Protein AF-A0A835IWZ6-F1 (afdb_monomer_lite)

Structure (mmCIF, N/CA/C/O backbone):
data_AF-A0A835IWZ6-F1
#
_entry.id   AF-A0A835IWZ6-F1
#
loop_
_atom_site.group_PDB
_atom_site.id
_atom_site.type_symbol
_atom_site.label_atom_id
_atom_site.label_alt_id
_atom_site.label_comp_id
_atom_site.label_asym_id
_atom_site.label_entity_id
_atom_site.label_seq_id
_atom_site.pdbx_PDB_ins_code
_atom_site.Cartn_x
_atom_site.Cartn_y
_atom_site.Cartn_z
_atom_site.occupancy
_atom_site.B_iso_or_equiv
_atom_site.auth_seq_id
_atom_site.auth_comp_id
_atom_site.auth_asym_id
_atom_site.auth_atom_id
_atom_site.pdbx_PDB_model_num
ATOM 1 N N . MET A 1 1 ? 24.138 -11.335 -3.871 1.0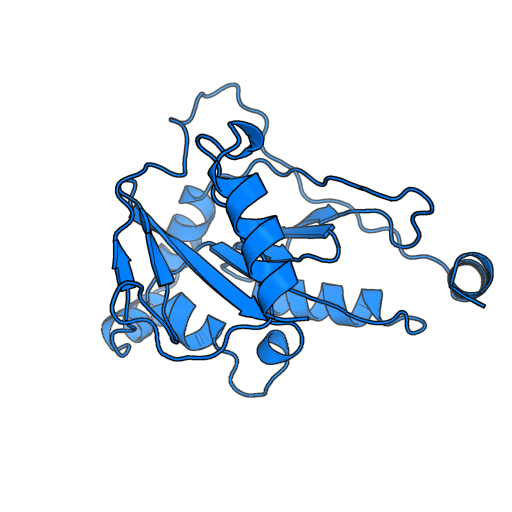0 64.44 1 MET A N 1
ATOM 2 C CA . MET A 1 1 ? 22.971 -10.585 -3.361 1.00 64.44 1 MET A CA 1
ATOM 3 C C . MET A 1 1 ? 21.725 -10.897 -4.182 1.00 64.44 1 MET A C 1
ATOM 5 O O . MET A 1 1 ? 20.836 -11.507 -3.622 1.00 64.44 1 MET A O 1
ATOM 9 N N . VAL A 1 2 ? 21.700 -10.626 -5.498 1.00 83.06 2 VAL A N 1
ATOM 10 C CA . VAL A 1 2 ? 20.535 -10.926 -6.367 1.00 83.06 2 VAL A CA 1
ATOM 11 C C . VAL A 1 2 ? 20.136 -12.409 -6.358 1.00 83.06 2 VAL A C 1
ATOM 13 O O . VAL A 1 2 ? 18.985 -12.713 -6.088 1.00 83.06 2 VAL A O 1
ATOM 16 N N . HIS A 1 3 ? 21.075 -13.342 -6.578 1.00 85.50 3 HIS A N 1
ATOM 17 C CA . HIS A 1 3 ? 20.766 -14.785 -6.569 1.00 85.50 3 HIS A CA 1
ATOM 18 C C . HIS A 1 3 ? 20.114 -15.261 -5.266 1.00 85.50 3 HIS A C 1
ATOM 20 O O . HIS A 1 3 ? 19.118 -15.970 -5.310 1.00 85.50 3 HIS A O 1
ATOM 26 N N . HIS A 1 4 ? 20.632 -14.808 -4.124 1.00 90.69 4 HIS A N 1
ATOM 27 C CA . HIS A 1 4 ? 20.081 -15.175 -2.824 1.00 90.69 4 HIS A CA 1
ATOM 28 C C . HIS A 1 4 ? 18.653 -14.643 -2.628 1.00 90.69 4 HIS A C 1
ATOM 30 O O . HIS A 1 4 ? 17.794 -15.359 -2.130 1.00 90.69 4 HIS A O 1
ATOM 36 N N . SER A 1 5 ? 18.355 -13.424 -3.096 1.00 90.25 5 SER A N 1
ATOM 37 C CA . SER A 1 5 ? 16.987 -12.891 -3.069 1.00 90.25 5 SER A CA 1
ATOM 38 C C . SER A 1 5 ? 16.000 -13.765 -3.852 1.00 90.25 5 SER A C 1
ATOM 40 O O . SER A 1 5 ? 14.877 -13.973 -3.398 1.00 90.25 5 SER A O 1
ATOM 42 N N . TRP A 1 6 ? 16.425 -14.326 -4.988 1.00 90.56 6 TRP A N 1
ATOM 43 C CA . TRP A 1 6 ? 15.608 -15.261 -5.766 1.00 90.56 6 TRP A CA 1
ATOM 44 C C . TRP A 1 6 ? 15.420 -16.617 -5.080 1.00 90.56 6 TRP A C 1
ATOM 46 O O . TRP A 1 6 ? 14.350 -17.208 -5.200 1.00 90.56 6 TRP A O 1
ATOM 56 N N . GLU A 1 7 ? 16.425 -17.108 -4.353 1.00 92.94 7 GLU A N 1
ATOM 57 C CA . GLU A 1 7 ? 16.301 -18.324 -3.538 1.00 92.94 7 GLU A CA 1
ATOM 58 C C . GLU A 1 7 ? 15.273 -18.130 -2.418 1.00 92.94 7 GLU A C 1
ATOM 60 O O . GLU A 1 7 ? 14.363 -18.946 -2.290 1.00 92.94 7 GLU A O 1
ATOM 65 N N . CYS A 1 8 ? 15.338 -17.011 -1.688 1.00 93.31 8 CYS A N 1
ATOM 66 C CA . CYS A 1 8 ? 14.339 -16.674 -0.672 1.00 93.31 8 CYS A CA 1
ATOM 67 C C . CYS A 1 8 ? 12.931 -16.552 -1.271 1.00 93.31 8 CYS A C 1
ATOM 69 O O . CYS A 1 8 ? 11.979 -17.096 -0.718 1.00 93.31 8 CYS A O 1
ATOM 71 N N . LEU A 1 9 ? 12.784 -15.885 -2.425 1.00 92.75 9 LEU A N 1
ATOM 72 C CA . LEU A 1 9 ? 11.488 -15.798 -3.104 1.00 92.75 9 LEU A CA 1
ATOM 73 C C . LEU A 1 9 ? 10.963 -17.184 -3.488 1.00 92.75 9 LEU A C 1
ATOM 75 O O . LEU A 1 9 ? 9.783 -17.467 -3.304 1.00 92.75 9 LEU A O 1
ATOM 79 N N . LYS A 1 10 ? 11.830 -18.064 -3.997 1.00 92.75 10 LYS A N 1
ATOM 80 C CA . LYS A 1 10 ? 11.456 -19.440 -4.330 1.00 92.75 10 LYS A CA 1
ATOM 81 C C . LYS A 1 10 ? 10.943 -20.190 -3.101 1.00 92.75 10 LYS A C 1
ATOM 83 O O . LYS A 1 10 ? 9.940 -20.882 -3.216 1.00 92.75 10 LYS A O 1
ATOM 88 N N . GLU A 1 11 ? 11.599 -20.067 -1.952 1.00 94.50 11 GLU A N 1
ATOM 89 C CA . GLU A 1 11 ? 11.142 -20.706 -0.710 1.00 94.50 11 GLU A CA 1
ATOM 90 C C . GLU A 1 11 ? 9.762 -20.197 -0.279 1.00 94.50 11 GLU A C 1
ATOM 92 O O . GLU A 1 11 ? 8.894 -21.002 0.055 1.00 94.50 11 GLU A O 1
ATOM 97 N N . ILE A 1 12 ? 9.532 -18.883 -0.368 1.00 93.69 12 ILE A N 1
ATOM 98 C CA . ILE A 1 12 ? 8.234 -18.264 -0.061 1.00 93.69 12 ILE A CA 1
ATOM 99 C C . ILE A 1 12 ? 7.136 -18.783 -0.999 1.00 93.69 12 ILE A C 1
ATOM 101 O O . ILE A 1 12 ? 6.044 -19.093 -0.532 1.00 93.69 12 ILE A O 1
ATOM 105 N N . LEU A 1 13 ? 7.428 -18.898 -2.299 1.00 91.75 13 LEU A N 1
ATOM 106 C CA . LEU A 1 13 ? 6.470 -19.344 -3.319 1.00 91.75 13 LEU A CA 1
ATOM 107 C C . LEU A 1 13 ? 6.181 -20.850 -3.288 1.00 91.75 13 LEU A C 1
ATOM 109 O O . LEU A 1 13 ? 5.132 -21.276 -3.757 1.00 91.75 13 LEU A O 1
ATOM 113 N N . VAL A 1 14 ? 7.132 -21.665 -2.826 1.00 94.38 14 VAL A N 1
ATOM 114 C CA . VAL A 1 14 ? 6.959 -23.124 -2.714 1.00 94.38 14 VAL A CA 1
ATOM 115 C C . VAL A 1 14 ? 6.238 -23.502 -1.417 1.00 94.38 14 VAL A C 1
ATOM 117 O O . VAL A 1 14 ? 5.610 -24.558 -1.361 1.00 94.38 14 VAL A O 1
ATOM 120 N N . GLY A 1 15 ? 6.335 -22.668 -0.380 1.00 93.25 15 GLY A N 1
ATOM 121 C CA . GLY A 1 15 ? 5.562 -22.829 0.848 1.00 93.25 15 GLY A CA 1
ATOM 122 C C . GLY A 1 15 ? 4.083 -22.467 0.678 1.00 93.25 15 GLY A C 1
ATOM 123 O O . GLY A 1 15 ? 3.698 -21.789 -0.267 1.00 93.25 15 GLY A O 1
ATOM 124 N N . ASP A 1 16 ? 3.264 -22.878 1.644 1.00 93.81 16 ASP A N 1
ATOM 125 C CA . ASP A 1 16 ? 1.822 -22.595 1.733 1.00 93.81 16 ASP A CA 1
ATOM 126 C C . ASP A 1 16 ? 1.502 -21.337 2.567 1.00 93.81 16 ASP A C 1
ATOM 128 O O . ASP A 1 16 ? 0.352 -20.912 2.678 1.00 93.81 16 ASP A O 1
ATOM 132 N N . TRP A 1 17 ? 2.524 -20.688 3.136 1.00 91.62 17 TRP A N 1
ATOM 133 C CA . TRP A 1 17 ? 2.389 -19.521 4.020 1.00 91.62 17 TRP A CA 1
ATOM 134 C C . TRP A 1 17 ? 1.726 -18.301 3.369 1.00 91.62 17 TRP A C 1
ATOM 136 O O . TRP A 1 17 ? 1.238 -17.420 4.077 1.00 91.62 17 TRP A O 1
ATOM 146 N N . THR A 1 18 ? 1.755 -18.219 2.036 1.00 93.06 18 THR A N 1
ATOM 147 C CA . THR A 1 18 ? 1.239 -17.077 1.261 1.00 93.06 18 THR A CA 1
ATOM 148 C C . THR A 1 18 ? -0.049 -17.397 0.501 1.00 93.06 18 THR A C 1
ATOM 150 O O . THR A 1 18 ? -0.573 -16.544 -0.220 1.00 93.06 18 THR A O 1
ATOM 153 N N . ASP A 1 19 ? -0.608 -18.594 0.696 1.00 92.12 19 ASP A N 1
ATOM 154 C CA . ASP A 1 19 ? -1.791 -19.046 -0.027 1.00 92.12 19 ASP A CA 1
ATOM 155 C C . ASP A 1 19 ? -3.003 -18.144 0.239 1.00 92.12 19 ASP A C 1
ATOM 157 O O . ASP A 1 19 ? -3.446 -17.927 1.369 1.00 92.12 19 ASP A O 1
ATOM 161 N N . GLY A 1 20 ? -3.571 -17.622 -0.849 1.00 90.31 20 GLY A N 1
ATOM 162 C CA . GLY A 1 20 ? -4.749 -16.758 -0.806 1.00 90.31 20 GLY A CA 1
ATOM 163 C C . GLY A 1 20 ? -4.487 -15.332 -0.309 1.00 90.31 20 GLY A C 1
ATOM 164 O O . GLY A 1 20 ? -5.449 -14.616 -0.008 1.00 90.31 20 GLY A O 1
ATOM 165 N N . ILE A 1 21 ? -3.221 -14.910 -0.236 1.00 91.69 21 ILE A N 1
ATOM 166 C CA . ILE A 1 21 ? -2.805 -13.572 0.193 1.00 91.69 21 ILE A CA 1
ATOM 167 C C . ILE A 1 21 ? -2.036 -12.895 -0.947 1.00 91.69 21 ILE A C 1
ATOM 169 O O . ILE A 1 21 ? -1.171 -13.492 -1.581 1.00 91.69 21 ILE A O 1
ATOM 173 N N . LEU A 1 22 ? -2.341 -11.621 -1.213 1.00 93.31 22 LEU A N 1
ATOM 174 C CA . LEU A 1 22 ? -1.493 -10.792 -2.068 1.00 93.31 22 LEU A CA 1
ATOM 175 C C . LEU A 1 22 ? -0.268 -10.340 -1.265 1.00 93.31 22 LEU A C 1
ATOM 177 O O . LEU A 1 22 ? -0.417 -9.633 -0.269 1.00 93.31 22 LEU A O 1
ATOM 181 N N . CYS A 1 23 ? 0.931 -10.700 -1.718 1.00 93.38 23 CYS A N 1
ATOM 182 C CA . CYS A 1 23 ? 2.184 -10.300 -1.082 1.00 93.38 23 CYS A CA 1
ATOM 183 C C . CYS A 1 23 ? 2.935 -9.272 -1.938 1.00 93.38 23 CYS A C 1
ATOM 185 O O . CYS A 1 23 ? 3.217 -9.521 -3.109 1.00 93.38 23 CYS A O 1
ATOM 187 N N . SER A 1 24 ? 3.299 -8.140 -1.333 1.00 92.00 24 SER A N 1
ATOM 188 C CA . SER A 1 24 ? 4.246 -7.173 -1.896 1.00 92.00 24 SER A CA 1
ATOM 189 C C . SER A 1 24 ? 5.606 -7.394 -1.240 1.00 92.00 24 SER A C 1
ATOM 191 O O . SER A 1 24 ? 5.708 -7.316 -0.020 1.00 92.00 24 SER A O 1
ATOM 193 N N . ILE A 1 25 ? 6.632 -7.730 -2.027 1.00 91.19 25 ILE A N 1
ATOM 194 C CA . ILE A 1 25 ? 7.976 -8.045 -1.521 1.00 91.19 25 ILE A CA 1
ATOM 195 C C . ILE A 1 25 ? 9.010 -7.272 -2.340 1.00 91.19 25 ILE A C 1
ATOM 197 O O . ILE A 1 25 ? 9.113 -7.451 -3.554 1.00 91.19 25 ILE A O 1
ATOM 201 N N . GLY A 1 26 ? 9.811 -6.443 -1.669 1.00 89.62 26 GLY A N 1
ATOM 202 C CA . GLY A 1 26 ? 10.917 -5.717 -2.288 1.00 89.62 26 GLY A CA 1
ATOM 203 C C . GLY A 1 26 ? 12.183 -6.567 -2.405 1.00 89.62 26 GLY A C 1
ATOM 204 O O . GLY A 1 26 ? 12.673 -7.108 -1.414 1.00 89.62 26 GLY A O 1
ATOM 205 N N . MET A 1 27 ? 12.760 -6.654 -3.605 1.00 90.81 27 MET A N 1
ATOM 206 C CA . MET A 1 27 ? 14.059 -7.296 -3.832 1.00 90.81 27 MET A CA 1
ATOM 207 C C . MET A 1 27 ? 14.779 -6.714 -5.054 1.00 90.81 27 MET A C 1
ATOM 209 O O . MET A 1 27 ? 14.126 -6.182 -5.952 1.00 90.81 27 MET A O 1
ATOM 213 N N . PRO A 1 28 ? 16.117 -6.817 -5.135 1.00 89.44 28 PRO A N 1
ATOM 214 C CA . PRO A 1 28 ? 16.839 -6.413 -6.333 1.00 89.44 28 PRO A CA 1
ATOM 215 C C . PRO A 1 28 ? 16.540 -7.367 -7.499 1.00 89.44 28 PRO A C 1
ATOM 217 O O . PRO A 1 28 ? 16.760 -8.574 -7.398 1.00 89.44 28 PRO A O 1
ATOM 220 N N . VAL A 1 29 ? 16.099 -6.811 -8.628 1.00 87.12 29 VAL A N 1
ATOM 221 C CA . VAL A 1 29 ? 15.774 -7.554 -9.854 1.00 87.12 29 VAL A CA 1
ATOM 222 C C . VAL A 1 29 ? 16.658 -7.069 -11.001 1.00 87.12 29 VAL A C 1
ATOM 224 O O . VAL A 1 29 ? 16.830 -5.869 -11.200 1.00 87.12 29 VAL A O 1
ATOM 227 N N . ILE A 1 30 ? 17.215 -8.007 -11.769 1.00 83.44 30 ILE A N 1
ATOM 228 C CA . ILE A 1 30 ? 17.880 -7.712 -13.042 1.00 83.44 30 ILE A CA 1
ATOM 229 C C . ILE A 1 30 ? 16.860 -7.978 -14.143 1.00 83.44 30 ILE A C 1
ATOM 231 O O . ILE A 1 30 ? 16.350 -9.092 -14.258 1.00 83.44 30 ILE A O 1
ATOM 235 N N . ASN A 1 31 ? 16.547 -6.946 -14.925 1.00 75.75 31 ASN A N 1
ATOM 236 C CA . ASN A 1 31 ? 15.591 -7.061 -16.018 1.00 75.75 31 ASN A CA 1
ATOM 237 C C . ASN A 1 31 ? 16.157 -7.958 -17.136 1.00 75.75 31 ASN A C 1
ATOM 239 O O . ASN A 1 31 ? 17.316 -7.818 -17.524 1.00 75.75 31 ASN A O 1
ATOM 243 N N . GLY A 1 32 ? 15.332 -8.879 -17.633 1.00 64.19 32 GLY A N 1
ATOM 244 C CA . GLY A 1 32 ? 15.726 -9.916 -18.592 1.00 64.19 32 GLY A CA 1
ATOM 245 C C . GLY A 1 32 ? 14.795 -11.133 -18.629 1.00 64.19 32 GLY A C 1
ATOM 246 O O . GLY A 1 32 ? 15.065 -12.083 -19.358 1.00 64.19 32 GLY A O 1
ATOM 247 N N . SER A 1 33 ? 13.713 -11.136 -17.844 1.00 60.06 33 SER A N 1
ATOM 248 C CA . SER A 1 33 ? 12.708 -12.199 -17.872 1.00 60.06 33 SER A CA 1
ATOM 249 C C . SER A 1 33 ? 11.681 -11.965 -18.980 1.00 60.06 33 SER A C 1
ATOM 251 O O . SER A 1 33 ? 11.030 -10.924 -18.998 1.00 60.06 33 SER A O 1
ATOM 253 N N . GLU A 1 34 ? 11.452 -12.960 -19.833 1.00 59.78 34 GLU A N 1
ATOM 254 C CA . GLU A 1 34 ? 10.406 -12.912 -20.871 1.00 59.78 34 GLU A CA 1
ATOM 255 C C . GLU A 1 34 ? 8.999 -13.281 -20.352 1.00 59.78 34 GLU A C 1
ATOM 257 O O . GLU A 1 34 ? 8.017 -13.144 -21.075 1.00 59.78 34 GLU A O 1
ATOM 262 N N . TYR A 1 35 ? 8.883 -13.749 -19.102 1.00 71.38 35 TYR A N 1
ATOM 263 C CA . TYR A 1 35 ? 7.690 -14.462 -18.616 1.00 71.38 35 TYR A CA 1
ATOM 264 C C . TYR A 1 35 ? 6.784 -13.679 -17.657 1.00 71.38 35 TYR A C 1
ATOM 266 O O . TYR A 1 35 ? 5.692 -14.151 -17.345 1.00 71.38 35 TYR A O 1
ATOM 274 N N . VAL A 1 36 ? 7.208 -12.513 -17.164 1.00 84.44 36 VAL A N 1
ATOM 275 C CA . VAL A 1 36 ? 6.434 -11.718 -16.195 1.00 84.44 36 VAL A CA 1
ATOM 276 C C . VAL A 1 36 ? 6.362 -10.257 -16.612 1.00 84.44 36 VAL A C 1
ATOM 278 O O . VAL A 1 36 ? 7.263 -9.736 -17.268 1.00 84.44 36 VAL A O 1
ATOM 281 N N . HIS A 1 37 ? 5.281 -9.586 -16.219 1.00 86.44 37 HIS A N 1
ATOM 282 C CA . HIS A 1 37 ? 5.142 -8.152 -16.433 1.00 86.44 37 HIS A CA 1
ATOM 283 C C . HIS A 1 37 ? 6.157 -7.398 -15.570 1.00 86.44 37 HIS A C 1
ATOM 285 O O . HIS A 1 37 ? 6.176 -7.553 -14.351 1.00 86.44 37 HIS A O 1
ATOM 291 N N . PHE A 1 38 ? 6.980 -6.570 -16.210 1.00 89.69 38 PHE A N 1
ATOM 292 C CA . PHE A 1 38 ? 7.951 -5.712 -15.544 1.00 89.69 38 PHE A CA 1
ATOM 293 C C . PHE A 1 38 ? 7.711 -4.260 -15.955 1.00 89.69 38 PHE A C 1
ATOM 295 O O . PHE A 1 38 ? 7.727 -3.944 -17.145 1.00 89.69 38 PHE A O 1
ATOM 302 N N . GLY A 1 39 ? 7.497 -3.378 -14.978 1.00 90.62 39 GLY A N 1
ATOM 303 C CA . GLY A 1 39 ? 7.306 -1.949 -15.210 1.00 90.62 39 GLY A CA 1
ATOM 304 C C . GLY A 1 39 ? 6.192 -1.340 -14.366 1.00 90.62 39 GLY A C 1
ATOM 305 O O . GLY A 1 39 ? 5.766 -1.906 -13.362 1.00 90.62 39 GLY A O 1
ATOM 306 N N . TYR A 1 40 ? 5.745 -0.164 -14.797 1.00 93.56 40 TYR A N 1
ATOM 307 C CA . TYR A 1 40 ? 4.708 0.627 -14.144 1.00 93.56 40 TYR A CA 1
ATOM 308 C C . TYR A 1 40 ? 3.302 0.153 -14.532 1.00 93.56 40 TYR A C 1
ATOM 310 O O . TYR A 1 40 ? 3.024 -0.099 -15.707 1.00 93.56 40 TYR A O 1
ATOM 318 N N . GLY A 1 41 ? 2.415 0.050 -13.545 1.00 95.50 41 GLY A N 1
ATOM 319 C CA . GLY A 1 41 ? 1.036 -0.367 -13.747 1.00 95.50 41 GLY A CA 1
ATOM 320 C C . GLY A 1 41 ? 0.319 -0.696 -12.444 1.00 95.50 41 GLY A C 1
ATOM 321 O O . GLY A 1 41 ? 0.826 -0.449 -11.351 1.00 95.50 41 GLY A O 1
ATOM 322 N N . TYR A 1 42 ? -0.867 -1.286 -12.564 1.00 97.38 42 TYR A N 1
ATOM 323 C CA . TYR A 1 42 ? -1.659 -1.748 -11.423 1.00 97.38 42 TYR A CA 1
ATOM 324 C C . TYR A 1 42 ? -2.268 -3.131 -11.670 1.00 97.38 42 TYR A C 1
ATOM 326 O O . TYR A 1 42 ? -2.373 -3.613 -12.800 1.00 97.38 42 TYR A O 1
ATOM 334 N N . MET A 1 43 ? -2.696 -3.785 -10.598 1.00 97.62 43 MET A N 1
ATOM 335 C CA . MET A 1 43 ? -3.408 -5.058 -10.645 1.00 97.62 43 MET A CA 1
ATOM 336 C C . MET A 1 43 ? -4.912 -4.825 -10.568 1.00 97.62 43 MET A C 1
ATOM 338 O O . MET A 1 43 ? -5.371 -4.026 -9.754 1.00 97.62 43 MET A O 1
ATOM 342 N N . LYS A 1 44 ? -5.687 -5.543 -11.386 1.00 97.69 44 LYS A N 1
ATOM 343 C CA . LYS A 1 44 ? -7.153 -5.575 -11.317 1.00 97.69 44 LYS A CA 1
ATOM 344 C C . LYS A 1 44 ? -7.637 -6.983 -10.973 1.00 97.69 44 LYS A C 1
ATOM 346 O O . LYS A 1 44 ? -7.409 -7.909 -11.751 1.00 97.69 44 LYS A O 1
ATOM 351 N N . PHE A 1 45 ? -8.352 -7.103 -9.863 1.00 97.25 45 PHE A N 1
ATOM 352 C CA . PHE A 1 45 ? -8.961 -8.334 -9.362 1.00 97.25 45 PHE A CA 1
ATOM 353 C C . PHE A 1 45 ? -10.369 -8.557 -9.944 1.00 97.25 45 PHE A C 1
ATOM 355 O O . PHE A 1 45 ? -10.967 -7.660 -10.555 1.00 97.25 45 PHE A O 1
ATOM 362 N N . ASN A 1 46 ? -10.899 -9.772 -9.782 1.00 96.12 46 ASN A N 1
ATOM 363 C CA . ASN A 1 46 ? -12.186 -10.197 -10.350 1.00 96.12 46 ASN A CA 1
ATOM 364 C C . ASN A 1 46 ? -13.394 -9.494 -9.709 1.00 96.12 46 ASN A C 1
ATOM 366 O O . ASN A 1 46 ? -14.398 -9.249 -10.376 1.00 96.12 46 ASN A O 1
ATOM 370 N N . ASP A 1 47 ? -13.264 -9.090 -8.451 1.00 94.00 47 ASP A N 1
ATOM 371 C CA . ASP A 1 47 ? -14.211 -8.265 -7.698 1.00 94.00 47 ASP A CA 1
ATOM 372 C C . ASP A 1 47 ? -14.070 -6.757 -7.990 1.00 94.00 47 ASP A C 1
ATOM 374 O O . ASP A 1 47 ? -14.623 -5.927 -7.279 1.00 94.00 47 ASP A O 1
ATOM 378 N N . ASN A 1 48 ? -13.369 -6.395 -9.072 1.00 93.38 48 ASN A N 1
ATOM 379 C CA . ASN A 1 48 ? -13.078 -5.028 -9.520 1.00 93.38 48 ASN A CA 1
ATOM 380 C C . ASN A 1 48 ? -12.180 -4.197 -8.600 1.00 93.38 48 ASN A C 1
ATOM 382 O O . ASN A 1 48 ? -11.954 -3.019 -8.901 1.00 93.38 48 ASN A O 1
ATOM 386 N N . VAL A 1 49 ? -11.600 -4.797 -7.563 1.00 95.31 49 VAL A N 1
ATOM 387 C CA . VAL A 1 49 ? -10.598 -4.120 -6.744 1.00 95.31 49 VAL A CA 1
ATOM 388 C C . VAL A 1 49 ? -9.333 -3.888 -7.562 1.00 95.31 49 VAL A C 1
ATOM 390 O O . VAL A 1 49 ? -8.877 -4.758 -8.311 1.00 95.31 49 VAL A O 1
ATOM 393 N N . ARG A 1 50 ? -8.770 -2.688 -7.444 1.00 97.06 50 ARG A N 1
ATOM 394 C CA . ARG A 1 50 ? -7.533 -2.283 -8.104 1.00 97.06 50 ARG A CA 1
ATOM 395 C C . ARG A 1 50 ? -6.490 -1.884 -7.073 1.00 97.06 50 ARG A C 1
ATOM 397 O O . ARG A 1 50 ? -6.741 -1.022 -6.228 1.00 97.06 50 ARG A O 1
ATOM 404 N N . VAL A 1 51 ? -5.320 -2.500 -7.191 1.00 96.69 51 VAL A N 1
ATOM 405 C CA . VAL A 1 51 ? -4.195 -2.331 -6.269 1.00 96.69 51 VAL A CA 1
ATOM 406 C C . VAL A 1 51 ? -2.962 -1.906 -7.054 1.00 96.69 51 VAL A C 1
ATOM 408 O O . VAL A 1 51 ? -2.639 -2.527 -8.068 1.00 96.69 51 VAL A O 1
ATOM 411 N N . ALA A 1 52 ? -2.261 -0.882 -6.585 1.00 96.12 52 ALA A N 1
ATOM 412 C CA . ALA A 1 52 ? -0.957 -0.493 -7.105 1.00 96.12 52 ALA A CA 1
ATOM 413 C C . ALA A 1 52 ? 0.078 -0.437 -5.981 1.00 96.12 52 ALA A C 1
ATOM 415 O O . ALA A 1 52 ? -0.271 -0.340 -4.803 1.00 96.12 52 ALA A O 1
ATOM 416 N N . ALA A 1 53 ? 1.348 -0.503 -6.361 1.00 93.25 53 ALA A N 1
ATOM 417 C CA . ALA A 1 53 ? 2.463 -0.292 -5.453 1.00 93.25 53 ALA A CA 1
ATOM 418 C C . ALA A 1 5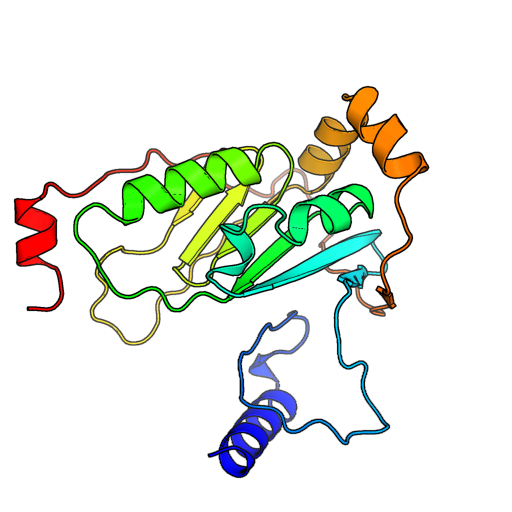3 ? 3.122 1.060 -5.745 1.00 93.25 53 ALA A C 1
ATOM 420 O O . ALA A 1 53 ? 3.191 1.482 -6.898 1.00 93.25 53 ALA A O 1
ATOM 421 N N . GLU A 1 54 ? 3.615 1.702 -4.696 1.00 90.44 54 GLU A N 1
ATOM 422 C CA . GLU A 1 54 ? 4.510 2.856 -4.748 1.00 90.44 54 GLU A CA 1
ATOM 423 C C . GLU A 1 54 ? 5.707 2.580 -3.841 1.00 90.44 54 GLU A C 1
ATOM 425 O O . GLU A 1 54 ? 5.627 1.767 -2.917 1.00 90.44 54 GLU A O 1
ATOM 430 N N . VAL A 1 55 ? 6.823 3.261 -4.070 1.00 88.75 55 VAL A N 1
ATOM 431 C CA . VAL A 1 55 ? 8.048 3.042 -3.303 1.00 88.75 55 VAL A CA 1
ATOM 432 C C . VAL A 1 55 ? 8.491 4.334 -2.630 1.00 88.75 55 VAL A C 1
ATOM 434 O O . VAL A 1 55 ? 8.918 5.284 -3.277 1.00 88.75 55 VAL A O 1
ATOM 437 N N . CYS A 1 56 ? 8.425 4.337 -1.300 1.00 85.31 56 CYS A N 1
ATOM 438 C CA . CYS A 1 56 ? 9.048 5.296 -0.393 1.00 85.31 56 CYS A CA 1
ATOM 439 C C . CYS A 1 56 ? 8.903 6.765 -0.837 1.00 85.31 56 CYS A C 1
ATOM 441 O O . CYS A 1 56 ? 7.841 7.361 -0.648 1.00 85.31 56 CYS A O 1
ATOM 443 N N . GLU A 1 57 ? 9.950 7.364 -1.410 1.00 86.00 57 GLU A N 1
ATOM 444 C CA . GLU A 1 57 ? 9.990 8.775 -1.794 1.00 86.00 57 GLU A CA 1
ATOM 445 C C . GLU A 1 57 ? 9.084 9.138 -2.976 1.00 86.00 57 GLU A C 1
ATOM 447 O O . GLU A 1 57 ? 8.745 10.315 -3.109 1.00 86.00 57 GLU A O 1
ATOM 452 N N . GLU A 1 58 ? 8.639 8.169 -3.786 1.00 87.62 58 GLU A N 1
ATOM 453 C CA . GLU A 1 58 ? 7.680 8.390 -4.885 1.00 87.62 58 GLU A CA 1
ATOM 454 C C . GLU A 1 58 ? 6.392 9.058 -4.403 1.00 87.62 58 GLU A C 1
ATOM 456 O O . GLU A 1 58 ? 5.752 9.795 -5.144 1.00 87.62 58 GLU A O 1
ATOM 461 N N . LEU A 1 59 ? 6.050 8.865 -3.132 1.00 85.62 59 LEU A N 1
ATOM 462 C CA . LEU A 1 59 ? 4.887 9.469 -2.508 1.00 85.62 59 LEU A CA 1
ATOM 463 C C . LEU A 1 59 ? 5.005 10.999 -2.352 1.00 85.62 59 LEU A C 1
ATOM 465 O O . LEU A 1 59 ? 3.998 11.700 -2.283 1.00 85.62 59 LEU A O 1
ATOM 469 N N . PHE A 1 60 ? 6.230 11.524 -2.273 1.00 85.00 60 PHE A N 1
ATOM 470 C CA . PHE A 1 60 ? 6.516 12.924 -1.936 1.00 85.00 60 PHE A CA 1
ATOM 471 C C . PHE A 1 60 ? 7.051 13.739 -3.117 1.00 85.00 60 PHE A C 1
ATOM 473 O O . PHE A 1 60 ? 7.396 14.912 -2.949 1.00 85.00 60 PHE A O 1
ATOM 480 N N . VAL A 1 61 ? 7.160 13.139 -4.304 1.00 89.19 61 VAL A N 1
ATOM 481 C CA . VAL A 1 61 ? 7.592 13.869 -5.502 1.00 89.19 61 VAL A CA 1
ATOM 482 C C . VAL A 1 61 ? 6.493 14.840 -5.962 1.00 89.19 61 VAL A C 1
ATOM 484 O O . VAL A 1 61 ? 5.323 14.638 -5.646 1.00 89.19 61 VAL A O 1
ATOM 487 N N . PRO A 1 62 ? 6.825 15.897 -6.730 1.00 88.94 62 PRO A N 1
ATOM 488 C CA . PRO A 1 62 ? 5.842 16.907 -7.135 1.00 88.94 62 PRO A CA 1
ATOM 489 C C . PRO A 1 62 ? 4.655 16.367 -7.942 1.00 88.94 62 PRO A C 1
ATOM 491 O O . PRO A 1 62 ? 3.569 16.938 -7.894 1.00 88.94 62 PRO A O 1
ATOM 494 N N . VAL A 1 63 ? 4.873 15.291 -8.703 1.00 89.56 63 VAL A N 1
ATOM 495 C CA . VAL A 1 63 ? 3.842 14.596 -9.483 1.00 89.56 63 VAL A CA 1
ATOM 496 C C . VAL A 1 63 ? 3.931 13.106 -9.150 1.00 89.56 63 VAL A C 1
ATOM 498 O O . VAL A 1 63 ? 4.652 12.376 -9.832 1.00 89.56 63 VAL A O 1
ATOM 501 N N . PRO A 1 64 ? 3.295 12.664 -8.054 1.00 92.06 64 PRO A N 1
ATOM 502 C CA . PRO A 1 64 ? 3.442 11.299 -7.574 1.00 92.06 64 PRO A CA 1
ATOM 503 C C . PRO A 1 64 ? 2.564 10.317 -8.373 1.00 92.06 64 PRO A C 1
ATOM 505 O O . PRO A 1 64 ? 1.495 10.718 -8.861 1.00 92.06 64 PRO A O 1
ATOM 508 N N . PRO A 1 65 ? 2.966 9.034 -8.490 1.00 92.88 65 PRO A N 1
ATOM 509 C CA . PRO A 1 65 ? 2.270 8.044 -9.320 1.00 92.88 65 PRO A CA 1
ATOM 510 C C . PRO A 1 65 ? 0.788 7.847 -8.967 1.00 92.88 65 PRO A C 1
ATOM 512 O O . PRO A 1 65 ? -0.055 7.696 -9.857 1.00 92.88 65 PRO A O 1
ATOM 515 N N . HIS A 1 66 ? 0.425 7.926 -7.684 1.00 92.44 66 HIS A N 1
ATOM 516 C CA . HIS A 1 66 ? -0.951 7.771 -7.215 1.00 92.44 66 HIS A CA 1
ATOM 517 C C . HIS A 1 66 ? -1.911 8.789 -7.818 1.00 92.44 66 HIS A C 1
ATOM 519 O O . HIS A 1 66 ? -3.106 8.513 -7.887 1.00 92.44 66 HIS A O 1
ATOM 525 N N . THR A 1 67 ? -1.425 9.931 -8.309 1.00 92.00 67 THR A N 1
ATOM 526 C CA . THR A 1 67 ? -2.272 10.910 -9.001 1.00 92.00 67 THR A CA 1
ATOM 527 C C . THR A 1 67 ? -2.900 10.282 -10.245 1.00 92.00 67 THR A C 1
ATOM 529 O O . THR A 1 67 ? -4.123 10.216 -10.352 1.00 92.00 67 THR A O 1
ATOM 532 N N . GLU A 1 68 ? -2.086 9.736 -11.150 1.00 94.94 68 GLU A N 1
ATOM 533 C CA . GLU A 1 68 ? -2.553 9.105 -12.391 1.00 94.94 68 GLU A CA 1
ATOM 534 C C . GLU A 1 68 ? -3.249 7.761 -12.125 1.00 94.94 68 GLU A C 1
ATOM 536 O O . GLU A 1 68 ? -4.305 7.466 -12.696 1.00 94.94 68 GLU A O 1
ATOM 541 N N . LEU A 1 69 ? -2.695 6.955 -11.217 1.00 95.50 69 LEU A N 1
ATOM 542 C CA . LEU A 1 69 ? -3.271 5.664 -10.839 1.00 95.50 69 LEU A CA 1
ATOM 543 C C . LEU A 1 69 ? -4.658 5.827 -10.200 1.00 95.50 69 LEU A C 1
ATOM 545 O O . LEU A 1 69 ? -5.559 5.033 -10.476 1.00 95.50 69 LEU A O 1
ATOM 549 N N . SER A 1 70 ? -4.876 6.873 -9.395 1.00 94.31 70 SER A N 1
ATOM 550 C CA . SER A 1 70 ? -6.190 7.149 -8.801 1.00 94.31 70 SER A CA 1
ATOM 551 C C . SER A 1 70 ? -7.245 7.465 -9.862 1.00 94.31 70 SER A C 1
ATOM 553 O O . SER A 1 70 ? -8.368 6.966 -9.761 1.00 94.31 70 SER A O 1
ATOM 555 N N . LEU A 1 71 ? -6.873 8.210 -10.910 1.00 94.81 71 LEU A N 1
ATOM 556 C CA . LEU A 1 71 ? -7.734 8.498 -12.060 1.00 94.81 71 LEU A CA 1
ATOM 557 C C . LEU A 1 71 ? -8.023 7.240 -12.894 1.00 94.81 71 LEU A C 1
ATOM 559 O O . LEU A 1 71 ? -9.091 7.129 -13.483 1.00 94.81 71 LEU A O 1
ATOM 563 N N . ASN A 1 72 ? -7.134 6.244 -12.854 1.00 95.94 72 ASN A N 1
ATOM 564 C CA . ASN A 1 72 ? -7.362 4.890 -13.379 1.00 95.94 72 ASN A CA 1
ATOM 565 C C . ASN A 1 72 ? -8.161 3.985 -12.410 1.00 95.94 72 ASN A C 1
ATOM 567 O O . ASN A 1 72 ? -8.181 2.756 -12.541 1.00 95.94 72 ASN A O 1
ATOM 571 N N . CYS A 1 73 ? -8.850 4.589 -11.439 1.00 93.56 73 CYS A N 1
ATOM 572 C CA . CYS A 1 73 ? -9.689 3.944 -10.432 1.00 93.56 73 CYS A CA 1
ATOM 573 C C . CYS A 1 73 ? -8.947 3.008 -9.465 1.00 93.56 73 CYS A C 1
ATOM 575 O O . CYS A 1 73 ? -9.588 2.164 -8.840 1.00 93.56 73 CYS A O 1
ATOM 577 N N . VAL A 1 74 ? -7.627 3.135 -9.297 1.00 95.75 74 VAL A N 1
ATOM 578 C CA . VAL A 1 74 ? -6.895 2.369 -8.271 1.00 95.75 74 VAL A CA 1
ATOM 579 C C . VAL A 1 74 ? -7.363 2.792 -6.881 1.00 95.75 74 VAL A C 1
ATOM 581 O O . VAL A 1 74 ? -7.381 3.987 -6.574 1.00 95.75 74 VAL A O 1
ATOM 584 N N . GLN A 1 75 ? -7.778 1.833 -6.048 1.00 94.25 75 GLN A N 1
ATOM 585 C CA . GLN A 1 75 ? -8.307 2.102 -4.705 1.00 94.25 75 GLN A CA 1
ATOM 586 C C . GLN A 1 75 ? -7.262 1.913 -3.609 1.00 94.25 75 GLN A C 1
ATOM 588 O O . GLN A 1 75 ? -7.213 2.714 -2.676 1.00 94.25 75 GLN A O 1
ATOM 593 N N . VAL A 1 76 ? -6.434 0.875 -3.736 1.00 94.69 76 VAL A N 1
ATOM 594 C CA . VAL A 1 76 ? -5.453 0.483 -2.721 1.00 94.69 76 VAL A CA 1
ATOM 595 C C . VAL A 1 76 ? -4.043 0.742 -3.236 1.00 94.69 76 VAL A C 1
ATOM 597 O O . VAL A 1 76 ? -3.665 0.267 -4.306 1.00 94.69 76 VAL A O 1
ATOM 600 N N . PHE A 1 77 ? -3.263 1.468 -2.449 1.00 94.12 77 PHE A N 1
ATOM 601 C CA . PHE A 1 77 ? -1.865 1.781 -2.697 1.00 94.12 77 PHE A CA 1
ATOM 602 C C . PHE A 1 77 ? -1.012 1.132 -1.615 1.00 94.12 77 PHE A C 1
ATOM 604 O O . PHE A 1 77 ? -1.208 1.386 -0.429 1.00 94.12 77 PHE A O 1
ATOM 611 N N . MET A 1 78 ? -0.082 0.275 -2.017 1.00 93.12 78 MET A N 1
ATOM 612 C CA . MET A 1 78 ? 0.904 -0.330 -1.126 1.00 93.12 78 MET A CA 1
ATOM 613 C C . MET A 1 78 ? 2.198 0.466 -1.251 1.00 93.12 78 MET A C 1
ATOM 615 O O . MET A 1 78 ? 2.864 0.382 -2.280 1.00 93.12 78 MET A O 1
ATOM 619 N N . ASN A 1 79 ? 2.540 1.263 -0.243 1.00 91.00 79 ASN A N 1
ATOM 620 C CA . ASN A 1 79 ? 3.786 2.015 -0.231 1.00 91.00 79 ASN A CA 1
ATOM 621 C C . ASN A 1 79 ? 4.870 1.230 0.507 1.00 91.00 79 ASN A C 1
ATOM 623 O O . ASN A 1 79 ? 4.841 1.100 1.734 1.00 91.00 79 ASN A O 1
ATOM 627 N N . ALA A 1 80 ? 5.833 0.723 -0.257 1.00 85.88 80 ALA A N 1
ATOM 628 C CA . ALA A 1 80 ? 7.004 0.064 0.288 1.00 85.88 80 ALA A CA 1
ATOM 629 C C . ALA A 1 80 ? 8.034 1.105 0.717 1.00 85.88 80 ALA A C 1
ATOM 631 O O . ALA A 1 80 ? 8.577 1.831 -0.117 1.00 85.88 80 ALA A O 1
ATOM 632 N N . SER A 1 81 ? 8.297 1.225 2.015 1.00 80.94 81 SER A N 1
ATOM 633 C CA . SER A 1 81 ? 9.053 2.342 2.575 1.00 80.94 81 SER A CA 1
ATOM 634 C C . SER A 1 81 ? 10.144 1.896 3.535 1.00 80.94 81 SER A C 1
ATOM 636 O O . SER A 1 81 ? 9.933 1.127 4.468 1.00 80.94 81 SER A O 1
ATOM 638 N N . LYS A 1 82 ? 11.339 2.463 3.347 1.00 73.00 82 LYS A N 1
ATOM 639 C CA . LYS A 1 82 ? 12.485 2.285 4.244 1.00 73.00 82 LYS A CA 1
ATOM 640 C C . LYS A 1 82 ? 12.980 3.643 4.721 1.00 73.00 82 LYS A C 1
ATOM 642 O O . LYS A 1 82 ? 14.033 4.135 4.321 1.00 73.00 82 LYS A O 1
ATOM 647 N N . SER A 1 83 ? 12.195 4.279 5.585 1.00 65.50 83 SER A N 1
ATOM 648 C CA . SER A 1 83 ? 12.543 5.594 6.115 1.00 65.50 83 SER A CA 1
ATOM 649 C C . SER A 1 83 ? 13.366 5.472 7.396 1.00 65.50 83 SER A C 1
ATOM 651 O O . SER A 1 83 ? 12.881 4.949 8.398 1.00 65.50 83 SER A O 1
ATOM 653 N N . HIS A 1 84 ? 14.576 6.024 7.404 1.00 72.56 84 HIS A N 1
ATOM 654 C CA . HIS A 1 84 ? 15.346 6.168 8.639 1.00 72.56 84 HIS A CA 1
ATOM 655 C C . HIS A 1 84 ? 14.631 7.108 9.617 1.00 72.56 84 HIS A C 1
ATOM 657 O O . HIS A 1 84 ? 13.984 8.079 9.190 1.00 72.56 84 HIS A O 1
ATOM 663 N N . HIS A 1 85 ? 14.769 6.819 10.916 1.00 76.31 85 HIS A N 1
ATOM 664 C CA . HIS A 1 85 ? 14.281 7.695 11.973 1.00 76.31 85 HIS A CA 1
ATOM 665 C C . HIS A 1 85 ? 14.906 9.085 11.827 1.00 76.31 85 HIS A C 1
ATOM 667 O O . HIS A 1 85 ? 16.110 9.232 11.620 1.00 76.31 85 HIS A O 1
ATOM 673 N N . GLN A 1 86 ? 14.062 10.102 11.936 1.00 73.88 86 GLN A N 1
ATOM 674 C CA . GLN A 1 86 ? 14.450 11.491 12.113 1.00 73.88 86 GLN A CA 1
ATOM 675 C C . GLN A 1 86 ? 13.455 12.091 13.102 1.00 73.88 86 GLN A C 1
ATOM 677 O O . GLN A 1 86 ? 12.255 11.800 13.021 1.00 73.88 86 GLN A O 1
ATOM 682 N N . LEU A 1 87 ? 13.953 12.919 14.017 1.00 77.06 87 LEU A N 1
ATOM 683 C CA . LEU A 1 87 ? 13.134 13.565 15.037 1.00 77.06 87 LEU A CA 1
ATOM 684 C C . LEU A 1 87 ? 11.949 14.292 14.378 1.00 77.06 87 LEU A C 1
ATOM 686 O O . LEU A 1 87 ? 12.135 15.014 13.397 1.00 77.06 87 LEU A O 1
ATOM 690 N N . ARG A 1 88 ? 10.732 14.089 14.894 1.00 81.38 88 ARG A N 1
ATOM 691 C CA . ARG A 1 88 ? 9.467 14.684 14.406 1.00 81.38 88 ARG A CA 1
ATOM 692 C C . ARG A 1 88 ? 9.031 14.307 12.985 1.00 81.38 88 ARG A C 1
ATOM 694 O O . ARG A 1 88 ? 7.995 14.785 12.523 1.00 81.38 88 ARG A O 1
ATOM 701 N N . LYS A 1 89 ? 9.754 13.434 12.276 1.00 82.44 89 LYS A N 1
ATOM 702 C CA . LYS A 1 89 ? 9.417 13.054 10.890 1.00 82.44 89 LYS A CA 1
ATOM 703 C C . LYS A 1 89 ? 8.083 12.319 10.772 1.00 82.44 89 LYS A C 1
ATOM 705 O O . LYS A 1 89 ? 7.435 12.404 9.729 1.00 82.44 89 LYS A O 1
ATOM 710 N N . LEU A 1 90 ? 7.662 11.614 11.825 1.00 81.31 90 LEU A N 1
ATOM 711 C CA . LEU A 1 90 ? 6.393 10.889 11.822 1.00 81.31 90 LEU A CA 1
ATOM 712 C C . LEU A 1 90 ? 5.202 11.830 11.585 1.00 81.31 90 LEU A C 1
ATOM 714 O O . LEU A 1 90 ? 4.316 11.489 10.805 1.00 81.31 90 LEU A O 1
ATOM 718 N N . ASP A 1 91 ? 5.207 13.015 12.197 1.00 82.00 91 ASP A N 1
ATOM 719 C CA . ASP A 1 91 ? 4.134 14.007 12.058 1.00 82.00 91 ASP A CA 1
ATOM 720 C C . ASP A 1 91 ? 3.982 14.451 10.601 1.00 82.00 91 ASP A C 1
ATOM 722 O O . ASP A 1 91 ? 2.878 14.475 10.055 1.00 82.00 91 ASP A O 1
ATOM 726 N N . ILE A 1 92 ? 5.112 14.758 9.957 1.00 81.06 92 ILE A N 1
ATOM 727 C CA . ILE A 1 92 ? 5.176 15.189 8.555 1.00 81.06 92 ILE A CA 1
ATOM 728 C C . ILE A 1 92 ? 4.629 14.088 7.650 1.00 81.06 92 ILE A C 1
ATOM 730 O O . ILE A 1 92 ? 3.803 14.344 6.775 1.00 81.06 92 ILE A O 1
ATOM 734 N N . ARG A 1 93 ? 5.058 12.849 7.897 1.00 81.62 93 ARG A N 1
ATOM 735 C CA . ARG A 1 93 ? 4.642 11.686 7.121 1.00 81.62 93 ARG A CA 1
ATOM 736 C C . ARG A 1 93 ? 3.148 11.422 7.246 1.00 81.62 93 ARG A C 1
ATOM 738 O O . ARG A 1 93 ? 2.477 11.305 6.231 1.00 81.62 93 ARG A O 1
ATOM 745 N N . LEU A 1 94 ? 2.618 11.364 8.468 1.00 84.00 94 LEU A N 1
ATOM 746 C CA . LEU A 1 94 ? 1.189 11.138 8.674 1.00 84.00 94 LEU A CA 1
ATOM 747 C C . LEU A 1 94 ? 0.365 12.280 8.080 1.00 84.00 94 LEU A C 1
ATOM 749 O O . LEU A 1 94 ? -0.636 12.012 7.432 1.00 84.00 94 LEU A O 1
ATOM 753 N N . SER A 1 95 ? 0.804 13.533 8.216 1.00 83.00 95 SER A N 1
ATOM 754 C CA . SER A 1 95 ? 0.141 14.678 7.579 1.00 83.00 95 SER A CA 1
ATOM 755 C C . SER A 1 95 ? 0.074 14.541 6.049 1.00 83.00 95 SER A C 1
ATOM 757 O O . SER A 1 95 ? -0.991 14.714 5.448 1.00 83.00 95 SER A O 1
ATOM 759 N N . ALA A 1 96 ? 1.184 14.149 5.417 1.00 82.50 96 ALA A N 1
ATOM 760 C CA . ALA A 1 96 ? 1.222 13.880 3.983 1.00 82.50 96 ALA A CA 1
ATOM 761 C C . ALA A 1 96 ? 0.294 12.719 3.605 1.00 82.50 96 ALA A C 1
ATOM 763 O O . ALA A 1 96 ? -0.485 12.842 2.665 1.00 82.50 96 ALA A O 1
ATOM 764 N N . PHE A 1 97 ? 0.305 11.631 4.378 1.00 83.75 97 PHE A N 1
ATOM 765 C CA . PHE A 1 97 ? -0.553 10.473 4.129 1.00 83.75 97 PHE A CA 1
ATOM 766 C C . PHE A 1 97 ? -2.023 10.850 4.176 1.00 83.75 97 PHE A C 1
ATOM 768 O O . PHE A 1 97 ? -2.769 10.450 3.294 1.00 83.75 97 PHE A O 1
ATOM 775 N N . ARG A 1 98 ? -2.441 11.660 5.152 1.00 82.12 98 ARG A N 1
ATOM 776 C CA . ARG A 1 98 ? -3.823 12.142 5.218 1.00 82.12 98 ARG A CA 1
ATOM 777 C C . ARG A 1 98 ? -4.203 12.920 3.967 1.00 82.12 98 ARG A C 1
ATOM 779 O O . ARG A 1 98 ? -5.217 12.619 3.359 1.00 82.12 98 ARG A O 1
ATOM 786 N N . THR A 1 99 ? -3.339 13.840 3.548 1.00 77.31 99 THR A N 1
ATOM 787 C CA . THR A 1 99 ? -3.558 14.665 2.351 1.00 77.31 99 THR A CA 1
ATOM 788 C C . THR A 1 99 ? -3.688 13.809 1.087 1.00 77.31 99 THR A C 1
ATOM 790 O O . THR A 1 99 ? -4.591 14.013 0.279 1.00 77.31 99 THR A O 1
ATOM 793 N N . ILE A 1 100 ? -2.811 12.818 0.930 1.00 75.69 100 ILE A N 1
ATOM 794 C CA . ILE A 1 100 ? -2.798 11.903 -0.219 1.00 75.69 100 ILE A CA 1
ATOM 795 C C . ILE A 1 100 ? -4.018 10.982 -0.193 1.00 75.69 100 ILE A C 1
ATOM 797 O O . ILE A 1 100 ? -4.665 10.737 -1.211 1.00 75.69 100 ILE A O 1
ATOM 801 N N . CYS A 1 101 ? -4.376 10.504 0.995 1.00 70.19 101 CYS A N 1
ATOM 802 C CA . CYS A 1 101 ? -5.453 9.552 1.195 1.00 70.19 101 CYS A CA 1
ATOM 803 C C . CYS A 1 101 ? -6.827 10.199 1.282 1.00 70.19 101 CYS A C 1
ATOM 805 O O . CYS A 1 101 ? -7.743 9.514 1.718 1.00 70.19 101 CYS A O 1
ATOM 807 N N . HIS A 1 102 ? -7.028 11.440 0.823 1.00 71.38 102 HIS A N 1
ATOM 808 C CA . HIS A 1 102 ? -8.356 12.070 0.772 1.00 71.38 102 HIS A CA 1
ATOM 809 C C . HIS A 1 102 ? -9.404 11.164 0.090 1.00 71.38 102 HIS A C 1
ATOM 811 O O . HIS A 1 102 ? -10.605 11.339 0.293 1.00 71.38 102 HIS A O 1
ATOM 817 N N . ARG A 1 103 ? -8.987 10.200 -0.751 1.00 70.81 103 ARG A N 1
ATOM 818 C CA . ARG A 1 103 ? -9.883 9.307 -1.516 1.00 70.81 103 ARG A CA 1
ATOM 819 C C . ARG A 1 103 ? -9.287 7.921 -1.772 1.00 70.81 103 ARG A C 1
ATOM 821 O O . ARG A 1 103 ? -9.657 7.272 -2.751 1.00 70.81 103 ARG A O 1
ATOM 828 N N . LEU A 1 104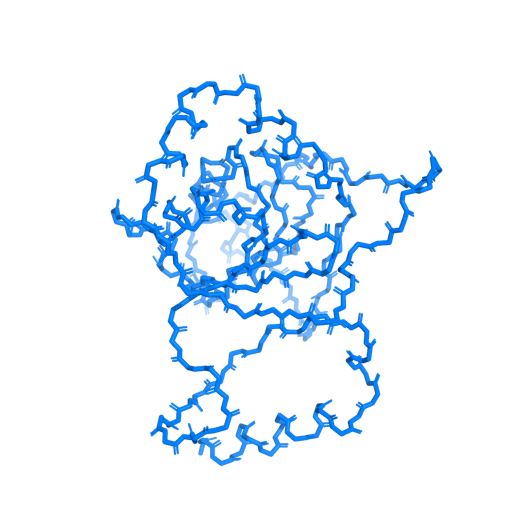 ? -8.292 7.507 -0.993 1.00 82.62 104 LEU A N 1
ATOM 829 C CA . LEU A 1 104 ? -7.481 6.313 -1.251 1.00 82.62 104 LEU A CA 1
ATOM 830 C C . LEU A 1 104 ? -7.351 5.476 0.021 1.00 82.62 104 LEU A C 1
ATOM 832 O O . LEU A 1 104 ? -7.508 6.000 1.126 1.00 82.62 104 LEU A O 1
ATOM 836 N N . ILE A 1 105 ? -7.001 4.202 -0.154 1.00 83.31 105 ILE A N 1
ATOM 837 C CA . ILE A 1 105 ? -6.405 3.397 0.911 1.00 83.31 105 ILE A CA 1
ATOM 838 C C . ILE A 1 105 ? -4.905 3.332 0.680 1.00 83.31 105 ILE A C 1
ATOM 840 O O . ILE A 1 105 ? -4.470 2.886 -0.379 1.00 83.31 105 ILE A O 1
ATOM 844 N N . LEU A 1 106 ? -4.131 3.733 1.679 1.00 82.62 106 LEU A N 1
ATOM 845 C CA . LEU A 1 106 ? -2.683 3.574 1.706 1.00 82.62 106 LEU A CA 1
ATOM 846 C C . LEU A 1 106 ? -2.317 2.549 2.771 1.00 82.62 106 LEU A C 1
ATOM 848 O O . LEU A 1 106 ? -2.665 2.714 3.940 1.00 82.62 106 LEU A O 1
ATOM 852 N N . VAL A 1 107 ? -1.608 1.509 2.354 1.00 82.38 107 VAL A N 1
ATOM 853 C CA . VAL A 1 107 ? -0.940 0.545 3.225 1.00 82.38 107 VAL A CA 1
ATOM 854 C C . VAL A 1 107 ? 0.546 0.843 3.146 1.00 82.38 107 VAL A C 1
ATOM 856 O O . VAL A 1 107 ? 1.163 0.657 2.104 1.00 82.38 107 VAL A O 1
ATOM 859 N N . ASP A 1 108 ? 1.108 1.341 4.233 1.00 79.50 108 ASP A N 1
ATOM 860 C CA . ASP A 1 108 ? 2.500 1.758 4.305 1.00 79.50 108 ASP A CA 1
ATOM 861 C C . ASP A 1 108 ? 3.331 0.744 5.095 1.00 79.50 108 ASP A C 1
ATOM 863 O O . ASP A 1 108 ? 2.953 0.343 6.199 1.00 79.50 108 ASP A O 1
ATOM 867 N N . GLU A 1 109 ? 4.496 0.368 4.568 1.00 68.38 109 GLU A N 1
ATOM 868 C CA . GLU A 1 109 ? 5.400 -0.603 5.204 1.00 68.38 109 GLU A CA 1
ATOM 869 C C . GLU A 1 109 ? 6.055 -0.087 6.497 1.00 68.38 109 GLU A C 1
ATOM 871 O O . GLU A 1 109 ? 6.542 -0.886 7.294 1.00 68.38 109 GLU A O 1
ATOM 876 N N . CYS A 1 110 ? 5.953 1.211 6.820 1.00 65.06 110 CYS A N 1
ATOM 877 C CA . CYS A 1 110 ? 6.176 1.696 8.193 1.00 65.06 110 CYS A CA 1
ATOM 878 C C . CYS A 1 110 ? 4.942 1.499 9.097 1.00 65.06 110 CYS A C 1
ATOM 880 O O . CYS A 1 110 ? 4.736 2.221 10.077 1.00 65.06 110 CYS A O 1
ATOM 882 N N . CYS A 1 111 ? 4.162 0.466 8.769 1.00 75.31 111 CYS A N 1
ATOM 883 C CA . CYS A 1 111 ? 3.101 -0.145 9.548 1.00 75.31 111 CYS A CA 1
ATOM 884 C C . CYS A 1 111 ? 1.867 0.735 9.746 1.00 75.31 111 CYS A C 1
ATOM 886 O O . CYS A 1 111 ? 1.297 0.721 10.832 1.00 75.31 111 CYS A O 1
ATOM 888 N N . CYS A 1 112 ? 1.409 1.497 8.753 1.00 88.19 112 CYS A N 1
ATOM 889 C CA . CYS A 1 112 ? 0.134 2.206 8.890 1.00 88.19 112 CYS A CA 1
ATOM 890 C C . CYS A 1 112 ? -0.840 1.935 7.747 1.00 88.19 112 CYS A C 1
ATOM 892 O O . CYS A 1 112 ? -0.454 1.656 6.615 1.00 88.19 112 CYS A O 1
ATOM 894 N N . VAL A 1 113 ? -2.127 1.999 8.082 1.00 91.56 113 VAL A N 1
ATOM 895 C CA . VAL A 1 113 ? -3.227 1.930 7.127 1.00 91.56 113 VAL A CA 1
ATOM 896 C C . VAL A 1 113 ? -4.034 3.209 7.254 1.00 91.56 113 VAL A C 1
ATOM 898 O O . VAL A 1 113 ? -4.505 3.550 8.345 1.00 91.56 113 VAL A O 1
ATOM 901 N N . VAL A 1 114 ? -4.176 3.917 6.139 1.00 90.94 114 VAL A N 1
ATOM 902 C CA . VAL A 1 114 ? -4.883 5.197 6.048 1.00 90.94 114 VAL A CA 1
ATOM 903 C C . VAL A 1 114 ? -5.992 5.080 5.014 1.00 90.94 114 VAL A C 1
ATOM 905 O O . VAL A 1 114 ? -5.772 4.523 3.942 1.00 90.94 114 VAL A O 1
ATOM 908 N N . ILE A 1 115 ? -7.181 5.580 5.340 1.00 90.56 115 ILE A N 1
ATOM 909 C CA . ILE A 1 115 ? -8.383 5.518 4.503 1.00 90.56 115 ILE A CA 1
ATOM 910 C C . ILE A 1 115 ? -9.087 6.860 4.598 1.00 90.56 1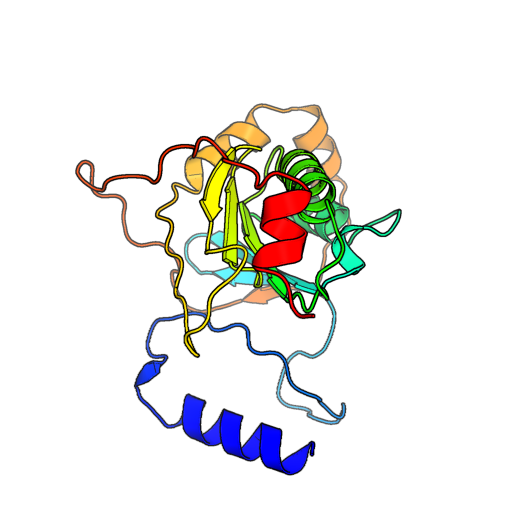15 ILE A C 1
ATOM 912 O O . ILE A 1 115 ? -9.441 7.257 5.702 1.00 90.56 115 ILE A O 1
ATOM 916 N N . ASN A 1 116 ? -9.340 7.526 3.470 1.00 86.12 116 ASN A N 1
ATOM 917 C CA . ASN A 1 116 ? -10.101 8.785 3.441 1.00 86.12 116 ASN A CA 1
ATOM 918 C C . ASN A 1 116 ? -9.624 9.776 4.524 1.00 86.12 116 ASN A C 1
ATOM 920 O O . ASN A 1 116 ? -10.419 10.280 5.305 1.00 86.12 116 ASN A O 1
ATOM 924 N N . GLU A 1 117 ? -8.308 10.007 4.582 1.00 87.25 117 GLU A N 1
ATOM 925 C CA . GLU A 1 117 ? -7.605 10.852 5.570 1.00 87.25 117 GLU A CA 1
ATOM 926 C C . GLU A 1 117 ? -7.510 10.308 7.005 1.00 87.25 117 GLU A C 1
ATOM 928 O O . GLU A 1 117 ? -6.730 10.820 7.814 1.00 87.25 117 GLU A O 1
ATOM 933 N N . ASP A 1 118 ? -8.231 9.245 7.339 1.00 90.25 118 ASP A N 1
ATOM 934 C CA . ASP A 1 118 ? -8.203 8.652 8.667 1.00 90.25 118 ASP A CA 1
ATOM 935 C C . ASP A 1 118 ? -7.165 7.538 8.758 1.00 90.25 118 ASP A C 1
ATOM 937 O O . ASP A 1 118 ? -7.156 6.577 7.993 1.00 90.25 118 ASP A O 1
ATOM 941 N N . VAL A 1 119 ? -6.283 7.640 9.751 1.00 91.44 119 VAL A N 1
ATOM 942 C CA . VAL A 1 119 ? -5.378 6.539 10.097 1.00 91.44 119 VAL A CA 1
ATOM 943 C C . VAL A 1 119 ? -6.186 5.532 10.905 1.00 91.44 119 VAL A C 1
ATOM 945 O O . VAL A 1 119 ? -6.605 5.845 12.017 1.00 91.44 119 VAL A O 1
ATOM 948 N N . VAL A 1 120 ? -6.405 4.335 10.372 1.00 93.38 120 VAL A N 1
ATOM 949 C CA . VAL A 1 120 ? -7.246 3.303 11.009 1.00 93.38 120 VAL A CA 1
ATOM 950 C C . VAL A 1 120 ? -6.435 2.191 11.666 1.00 93.38 120 VAL A C 1
ATOM 952 O O . VAL A 1 120 ? -6.943 1.463 12.515 1.00 93.38 120 VAL A O 1
ATOM 955 N N . ALA A 1 121 ? -5.162 2.067 11.294 1.00 92.25 121 ALA A N 1
ATOM 956 C CA . ALA A 1 121 ? -4.219 1.162 11.928 1.00 92.25 121 ALA A CA 1
ATOM 957 C C . ALA A 1 121 ? -2.811 1.762 11.864 1.00 92.25 121 ALA A C 1
ATOM 959 O O . ALA A 1 121 ? -2.449 2.415 10.884 1.00 92.25 121 ALA A O 1
ATOM 960 N N . LYS A 1 122 ? -2.024 1.584 12.925 1.00 91.12 122 LYS A N 1
ATOM 961 C CA . LYS A 1 122 ? -0.652 2.088 13.016 1.00 91.12 122 LYS A CA 1
ATOM 962 C C . LYS A 1 122 ? 0.157 1.199 13.960 1.00 91.12 122 LYS A C 1
ATOM 964 O O . LYS A 1 122 ? -0.301 0.922 15.065 1.00 91.12 122 LYS A O 1
ATOM 969 N N . GLY A 1 123 ? 1.346 0.802 13.529 1.00 88.56 123 GLY A N 1
ATOM 970 C CA . GLY A 1 123 ? 2.333 0.087 14.322 1.00 88.56 123 GLY A CA 1
ATOM 971 C C . GLY A 1 123 ? 3.076 1.008 15.279 1.00 88.56 123 GLY A C 1
ATOM 972 O O . GLY A 1 123 ? 2.865 2.231 15.340 1.00 88.56 123 GLY A O 1
ATOM 973 N N . SER A 1 124 ? 3.960 0.401 16.048 1.00 87.00 124 SER A N 1
ATOM 974 C CA . SER A 1 124 ? 4.761 1.073 17.056 1.00 87.00 124 SER A CA 1
ATOM 975 C C . SER A 1 124 ? 5.852 1.921 16.389 1.00 87.00 124 SER A C 1
ATOM 977 O O . SER A 1 124 ? 6.536 1.475 15.476 1.00 87.00 124 SER A O 1
ATOM 979 N N . GLN A 1 125 ? 6.042 3.169 16.842 1.00 82.81 125 GLN A N 1
ATOM 980 C CA . GLN A 1 125 ? 7.094 4.046 16.289 1.00 82.81 125 GLN A CA 1
ATOM 981 C C . GLN A 1 125 ? 8.501 3.530 16.621 1.00 82.81 125 GLN A C 1
ATOM 983 O O . GLN A 1 125 ? 9.425 3.680 15.826 1.00 82.81 125 GLN A O 1
ATOM 988 N N . PHE A 1 126 ? 8.637 2.916 17.795 1.00 83.38 126 PHE A N 1
ATOM 989 C CA . PHE A 1 126 ? 9.835 2.232 18.249 1.00 83.38 126 PHE A CA 1
ATOM 990 C C . PHE A 1 126 ? 9.411 0.841 18.711 1.00 83.38 126 PHE A C 1
ATOM 992 O O . PHE A 1 126 ? 8.604 0.709 19.633 1.00 83.38 126 PHE A O 1
ATOM 999 N N . PHE A 1 127 ? 9.916 -0.191 18.043 1.00 81.00 127 PHE A N 1
ATOM 1000 C CA . PHE A 1 127 ? 9.584 -1.581 18.323 1.00 81.00 127 PHE A CA 1
ATOM 1001 C C . PHE A 1 127 ? 10.866 -2.403 18.352 1.00 81.00 127 PHE A C 1
ATOM 1003 O O . PHE A 1 127 ? 11.701 -2.288 17.462 1.00 81.00 127 PHE A O 1
ATOM 1010 N N . VAL A 1 128 ? 11.043 -3.187 19.414 1.00 77.00 128 VAL A N 1
ATOM 1011 C CA . VAL A 1 128 ? 12.310 -3.886 19.690 1.00 77.00 128 VAL A CA 1
ATOM 1012 C C . VAL A 1 128 ? 12.289 -5.334 19.192 1.00 77.00 128 VAL A C 1
ATOM 1014 O O . VAL A 1 128 ? 13.340 -5.955 19.090 1.00 77.00 128 VAL A O 1
ATOM 1017 N N . LYS A 1 129 ? 11.109 -5.897 18.895 1.00 83.19 129 LYS A N 1
ATOM 1018 C CA . LYS A 1 129 ? 11.020 -7.265 18.365 1.00 83.19 129 LYS A CA 1
ATOM 1019 C C . LYS A 1 129 ? 11.166 -7.266 16.846 1.00 83.19 129 LYS A C 1
ATOM 1021 O O . LYS A 1 129 ? 10.877 -6.271 16.192 1.00 83.19 129 LYS A O 1
ATOM 1026 N N . ASP A 1 130 ? 11.525 -8.427 16.312 1.00 83.81 130 ASP A N 1
ATOM 1027 C CA . ASP A 1 130 ? 11.856 -8.591 14.895 1.00 83.81 130 ASP A CA 1
ATOM 1028 C C . ASP A 1 130 ? 10.669 -8.375 13.943 1.00 83.81 130 ASP A C 1
ATOM 1030 O O . ASP A 1 130 ? 10.869 -7.947 12.810 1.00 83.81 130 ASP A O 1
ATOM 1034 N N . VAL A 1 131 ? 9.435 -8.671 14.380 1.00 87.50 131 VAL A N 1
ATOM 1035 C CA . VAL A 1 131 ? 8.237 -8.595 13.526 1.00 87.50 131 VAL A CA 1
ATOM 1036 C C . VAL A 1 131 ? 7.056 -7.981 14.276 1.00 87.50 131 VAL A C 1
ATOM 1038 O O . VAL A 1 131 ? 6.650 -8.476 15.332 1.00 87.50 131 VAL A O 1
ATOM 1041 N N . GLU A 1 132 ? 6.469 -6.936 13.693 1.00 88.19 132 GLU A N 1
ATOM 1042 C CA . GLU A 1 132 ? 5.169 -6.368 14.061 1.00 88.19 132 GLU A CA 1
ATOM 1043 C C . GLU A 1 132 ? 4.211 -6.517 12.873 1.00 88.19 132 GLU A C 1
ATOM 1045 O O . GLU A 1 132 ? 4.592 -6.269 11.731 1.00 88.19 132 GLU A O 1
ATOM 1050 N N . VAL A 1 133 ? 2.967 -6.932 13.130 1.00 89.69 133 VAL A N 1
ATOM 1051 C CA . VAL A 1 133 ? 1.930 -7.060 12.096 1.00 89.69 133 VAL A CA 1
ATOM 1052 C C . VAL A 1 133 ? 0.776 -6.134 12.442 1.00 89.69 133 VAL A C 1
ATOM 1054 O O . VAL A 1 133 ? 0.198 -6.225 13.526 1.00 89.69 133 VAL A O 1
ATOM 1057 N N . VAL A 1 134 ? 0.421 -5.268 11.496 1.00 90.94 134 VAL A N 1
ATOM 1058 C CA . VAL A 1 134 ? -0.703 -4.339 11.608 1.00 90.94 134 VAL A CA 1
ATOM 1059 C C . VAL A 1 134 ? -1.798 -4.770 10.647 1.00 90.94 134 VAL A C 1
ATOM 1061 O O . VAL A 1 134 ? -1.548 -5.004 9.468 1.00 90.94 134 VAL A O 1
ATOM 1064 N N . VAL A 1 135 ? -3.020 -4.878 11.163 1.00 91.69 135 VAL A N 1
ATOM 1065 C CA . VAL A 1 135 ? -4.185 -5.329 10.399 1.00 91.69 135 VAL A CA 1
ATOM 1066 C C . VAL A 1 135 ? -5.269 -4.266 10.476 1.00 91.69 135 VAL A C 1
ATOM 1068 O O . VAL A 1 135 ? -5.561 -3.741 11.550 1.00 91.69 135 VAL A O 1
ATOM 1071 N N . ALA A 1 136 ? -5.885 -3.982 9.333 1.00 92.25 136 ALA A N 1
ATOM 1072 C CA . ALA A 1 136 ? -7.082 -3.165 9.237 1.00 92.25 136 ALA A CA 1
ATOM 1073 C C . ALA A 1 136 ? -8.143 -3.911 8.432 1.00 92.25 136 ALA A C 1
ATOM 1075 O O . ALA A 1 136 ? -7.827 -4.624 7.478 1.00 92.25 136 ALA A O 1
ATOM 1076 N N . GLN A 1 137 ? -9.402 -3.720 8.804 1.00 91.56 137 GLN A N 1
ATOM 1077 C CA . GLN A 1 137 ? -10.537 -4.207 8.044 1.00 91.56 137 GLN A CA 1
ATOM 1078 C C . GLN A 1 137 ? -11.308 -3.021 7.487 1.00 91.56 137 GLN A C 1
ATOM 1080 O O . GLN A 1 137 ? -11.737 -2.138 8.230 1.00 91.56 137 GLN A O 1
ATOM 1085 N N . VAL A 1 138 ? -11.459 -3.009 6.168 1.00 89.81 138 VAL A N 1
ATOM 1086 C CA . VAL A 1 138 ? -11.841 -1.819 5.413 1.00 89.81 138 VAL A CA 1
ATOM 1087 C C . VAL A 1 138 ? -12.984 -2.149 4.470 1.00 89.81 138 VAL A C 1
ATOM 1089 O O . VAL A 1 138 ? -13.057 -3.263 3.950 1.00 89.81 138 VAL A O 1
ATOM 1092 N N . ASP A 1 139 ? -13.864 -1.179 4.256 1.00 88.88 139 ASP A N 1
ATOM 1093 C CA . ASP A 1 139 ? -14.925 -1.266 3.260 1.00 88.88 139 AS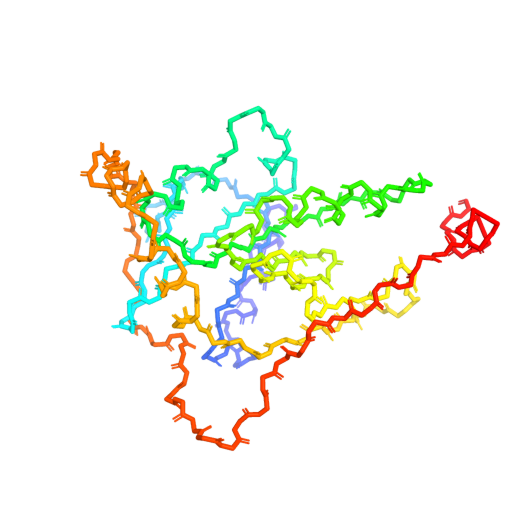P A CA 1
ATOM 1094 C C . ASP A 1 139 ? -14.539 -0.421 2.041 1.00 88.88 139 ASP A C 1
ATOM 1096 O O . ASP A 1 139 ? -14.512 0.810 2.110 1.00 88.88 139 ASP A O 1
ATOM 1100 N N . LEU A 1 140 ? -14.209 -1.087 0.933 1.00 90.12 140 LEU A N 1
ATOM 1101 C CA . LEU A 1 140 ? -13.801 -0.417 -0.303 1.00 90.12 140 LEU A CA 1
ATOM 1102 C C . LEU A 1 140 ? -14.952 0.341 -0.970 1.00 90.12 140 LEU A C 1
ATOM 1104 O O . LEU A 1 140 ? -14.693 1.331 -1.658 1.00 90.12 140 LEU A O 1
ATOM 1108 N N . ASP A 1 141 ? -16.205 -0.034 -0.705 1.00 88.44 141 ASP A N 1
ATOM 1109 C CA . ASP A 1 141 ? -17.366 0.649 -1.276 1.00 88.44 141 ASP A CA 1
ATOM 1110 C C . ASP A 1 141 ? -17.463 2.091 -0.758 1.00 88.44 141 ASP A C 1
ATOM 1112 O O . ASP A 1 141 ? -17.967 2.974 -1.455 1.00 88.44 141 ASP A O 1
ATOM 1116 N N . THR A 1 142 ? -16.919 2.377 0.432 1.00 87.50 142 THR A N 1
ATOM 1117 C CA . THR A 1 142 ? -16.839 3.747 0.969 1.00 87.50 142 THR A CA 1
ATOM 1118 C C . THR A 1 142 ? -15.924 4.645 0.136 1.00 87.50 142 THR A C 1
ATOM 1120 O O . THR A 1 142 ? -16.225 5.824 -0.061 1.00 87.50 142 THR A O 1
ATOM 1123 N N . VAL A 1 143 ? -14.833 4.089 -0.398 1.00 89.44 143 VAL A N 1
ATOM 1124 C CA . VAL A 1 143 ? -13.875 4.803 -1.251 1.00 89.44 143 VAL A CA 1
ATOM 1125 C C . VAL A 1 143 ? -14.499 5.083 -2.613 1.00 89.44 143 VAL A C 1
ATOM 1127 O O . VAL A 1 143 ? -14.462 6.221 -3.090 1.00 89.44 143 VAL A O 1
ATOM 1130 N N . ASP A 1 144 ? -15.131 4.074 -3.209 1.00 89.44 144 ASP A N 1
ATOM 1131 C CA . ASP A 1 144 ? -15.803 4.210 -4.502 1.00 89.44 144 ASP A CA 1
ATOM 1132 C C . ASP A 1 144 ? -16.992 5.179 -4.417 1.00 89.44 144 ASP A C 1
ATOM 1134 O O . ASP A 1 144 ? -17.142 6.050 -5.278 1.00 89.44 144 ASP A O 1
ATOM 1138 N N . SER A 1 145 ? -17.780 5.112 -3.340 1.00 89.88 145 SER A N 1
ATOM 1139 C CA . SER A 1 145 ? -18.898 6.030 -3.086 1.00 89.88 145 SER A CA 1
ATOM 1140 C C . SER A 1 145 ? -18.427 7.477 -2.942 1.00 89.88 145 SER A C 1
ATOM 1142 O O . SER A 1 145 ? -19.009 8.381 -3.546 1.00 89.88 145 SER A O 1
ATOM 1144 N N . LEU A 1 146 ? -17.344 7.713 -2.190 1.00 89.12 146 LEU A N 1
ATOM 1145 C CA . LEU A 1 146 ? -16.774 9.051 -2.033 1.00 89.12 146 LEU A CA 1
ATOM 1146 C C . LEU A 1 146 ? -16.290 9.604 -3.376 1.00 89.12 146 LEU A C 1
ATOM 1148 O O . LEU A 1 146 ? -16.640 10.725 -3.736 1.00 89.12 146 LEU A O 1
ATOM 1152 N N . ARG A 1 147 ? -15.537 8.822 -4.154 1.00 90.62 147 ARG A N 1
ATOM 1153 C CA . ARG A 1 147 ? -15.067 9.242 -5.485 1.00 90.62 147 ARG A CA 1
ATOM 1154 C C . ARG A 1 147 ? -16.220 9.515 -6.445 1.00 90.62 147 ARG A C 1
ATOM 1156 O O . ARG A 1 147 ? -16.197 10.521 -7.150 1.00 90.62 147 ARG A O 1
ATOM 1163 N N . GLY A 1 148 ? -17.235 8.652 -6.441 1.00 89.50 148 GLY A N 1
ATOM 1164 C CA . GLY A 1 148 ? -18.436 8.781 -7.264 1.00 89.50 148 GLY A CA 1
ATOM 1165 C C . GLY A 1 148 ? -19.303 9.994 -6.912 1.00 89.50 148 GLY A C 1
ATOM 1166 O O . GLY A 1 148 ? -20.058 10.471 -7.755 1.00 89.50 148 GLY A O 1
ATOM 1167 N N . SER A 1 149 ? -19.168 10.533 -5.699 1.00 92.50 149 SER A N 1
ATOM 1168 C CA . SER A 1 149 ? -19.853 11.761 -5.278 1.00 92.50 149 SER A CA 1
ATOM 1169 C C . SER A 1 149 ? -19.205 13.052 -5.807 1.00 92.50 149 SER A C 1
ATOM 1171 O O . SER A 1 149 ? -19.783 14.131 -5.674 1.00 92.50 149 SER A O 1
ATOM 1173 N N . ILE A 1 150 ? -18.018 12.967 -6.423 1.00 92.25 150 ILE A N 1
ATOM 1174 C CA . ILE A 1 150 ? -17.209 14.126 -6.817 1.00 92.25 150 ILE A CA 1
ATOM 1175 C C . ILE A 1 150 ? -17.155 14.220 -8.344 1.00 92.25 150 ILE A C 1
ATOM 1177 O O . ILE A 1 150 ? -16.305 13.613 -8.994 1.00 92.25 150 ILE A O 1
ATOM 1181 N N . SER A 1 151 ? -18.028 15.050 -8.915 1.00 95.12 151 SER A N 1
ATOM 1182 C CA . SER A 1 151 ? -18.138 15.230 -10.372 1.00 95.12 151 SER A CA 1
ATOM 1183 C C . SER A 1 151 ? -16.811 15.624 -11.035 1.00 95.12 151 SER A C 1
ATOM 1185 O O . SER A 1 151 ? -16.440 15.049 -12.052 1.00 95.12 151 SER A O 1
ATOM 1187 N N . SER A 1 152 ? -16.031 16.528 -10.433 1.00 94.19 152 SER A N 1
ATOM 1188 C CA . SER A 1 152 ? -14.742 16.948 -11.004 1.00 94.19 152 SER A CA 1
ATOM 1189 C C . SER A 1 152 ? -13.707 15.823 -11.079 1.00 94.19 152 SER A C 1
ATOM 1191 O O . SER A 1 152 ? -12.860 15.830 -11.970 1.00 94.19 152 SER A O 1
ATOM 1193 N N . PHE A 1 153 ? -13.769 14.855 -10.161 1.00 92.50 153 PHE A N 1
ATOM 1194 C CA . PHE A 1 153 ? -12.914 13.673 -10.192 1.00 92.50 153 PHE A CA 1
ATOM 1195 C C . PHE A 1 153 ? -13.350 12.720 -11.308 1.00 92.50 153 PHE A C 1
ATOM 1197 O O . PHE A 1 153 ? -12.505 12.220 -12.043 1.00 92.50 153 PHE A O 1
ATOM 1204 N N . GLN A 1 154 ? -14.659 12.516 -11.473 1.00 93.56 154 GLN A N 1
ATOM 1205 C CA . GLN A 1 154 ? -15.217 11.676 -12.537 1.00 93.56 154 GLN A CA 1
ATOM 1206 C C . GLN A 1 154 ? -14.867 12.205 -13.929 1.00 93.56 154 GLN A C 1
ATOM 1208 O O . GLN A 1 154 ? -14.422 11.433 -14.775 1.00 93.56 154 GLN A O 1
ATOM 1213 N N . GLU A 1 155 ? -15.001 13.515 -14.147 1.00 96.12 155 GLU A N 1
ATOM 1214 C CA . GLU A 1 155 ? -14.641 14.150 -15.417 1.00 96.12 155 GLU A CA 1
ATOM 1215 C C . GLU A 1 155 ? -13.161 13.921 -15.753 1.00 96.12 155 GLU A C 1
ATOM 1217 O O . GLU A 1 155 ? -12.838 13.469 -16.850 1.00 96.12 155 GLU A O 1
ATOM 1222 N N . GLN A 1 156 ? -12.255 14.136 -14.793 1.00 95.75 156 GLN A N 1
ATOM 1223 C CA . GLN A 1 156 ? -10.823 13.895 -15.004 1.00 95.75 156 GLN A CA 1
ATOM 1224 C C . GLN A 1 156 ? -10.504 12.418 -15.241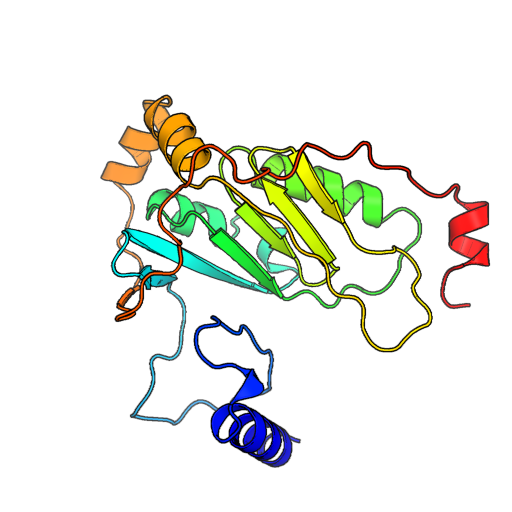 1.00 95.75 156 GLN A C 1
ATOM 1226 O O . GLN A 1 156 ? -9.728 12.104 -16.139 1.00 95.75 156 GLN A O 1
ATOM 1231 N N . ALA A 1 157 ? -11.116 11.512 -14.476 1.00 93.94 157 ALA A N 1
ATOM 1232 C CA . ALA A 1 157 ? -10.932 10.075 -14.647 1.00 93.94 157 ALA A CA 1
ATOM 1233 C C . ALA A 1 157 ? -11.407 9.605 -16.032 1.00 93.94 157 ALA A C 1
ATOM 1235 O O . ALA A 1 157 ? -10.766 8.759 -16.649 1.00 93.94 157 ALA A O 1
ATOM 1236 N N . SER A 1 158 ? -12.486 10.194 -16.559 1.00 95.19 158 SER A N 1
ATOM 1237 C CA . SER A 1 158 ? -13.006 9.870 -17.893 1.00 95.19 158 SER A CA 1
ATOM 1238 C C . SER A 1 158 ? -12.046 10.243 -19.030 1.00 95.19 158 SER A C 1
ATOM 1240 O O . SER A 1 158 ? -12.054 9.598 -20.078 1.00 95.19 158 SER A O 1
ATOM 1242 N N . ALA A 1 159 ? -11.207 11.258 -18.811 1.00 95.88 159 ALA A N 1
ATOM 1243 C CA . ALA A 1 159 ? -10.239 11.769 -19.778 1.00 95.88 159 ALA A CA 1
ATOM 1244 C C . ALA A 1 159 ? -8.800 11.285 -19.518 1.00 95.88 159 ALA A C 1
ATOM 1246 O O . ALA A 1 159 ? -7.885 11.665 -20.251 1.00 95.88 159 ALA A O 1
ATOM 1247 N N . ALA A 1 160 ? -8.579 10.483 -18.472 1.00 95.31 160 ALA A N 1
ATOM 1248 C CA . ALA A 1 160 ? -7.251 10.054 -18.061 1.00 95.31 160 ALA A CA 1
ATOM 1249 C C . ALA A 1 160 ? -6.627 9.061 -19.052 1.00 95.31 160 ALA A C 1
ATOM 1251 O O . ALA A 1 160 ? -7.311 8.249 -19.681 1.00 95.31 160 ALA A O 1
ATOM 1252 N N . ALA A 1 161 ? -5.299 9.106 -19.164 1.00 95.31 161 ALA A N 1
ATOM 1253 C CA . ALA A 1 161 ? -4.557 8.117 -19.929 1.00 95.31 161 ALA A CA 1
ATOM 1254 C C . ALA A 1 161 ? -4.707 6.728 -19.295 1.00 95.31 161 ALA A C 1
ATOM 1256 O O . ALA A 1 161 ? -4.702 6.576 -18.071 1.00 95.31 161 ALA A O 1
ATOM 1257 N N . VAL A 1 162 ? -4.826 5.708 -20.144 1.00 95.06 162 VAL A N 1
ATOM 1258 C CA . VAL A 1 162 ? -4.917 4.320 -19.694 1.00 95.06 162 VAL A CA 1
ATOM 1259 C C . VAL A 1 162 ? -3.539 3.850 -19.243 1.00 95.06 162 VAL A C 1
ATOM 1261 O O . VAL A 1 162 ? -2.608 3.777 -20.045 1.00 95.06 162 VAL A O 1
ATOM 1264 N N . VAL A 1 163 ? -3.432 3.478 -17.972 1.00 96.88 163 VAL A N 1
ATOM 1265 C CA . VAL A 1 163 ? -2.217 2.889 -17.399 1.00 96.88 163 VAL A CA 1
ATOM 1266 C C . VAL A 1 163 ? -2.214 1.365 -17.626 1.00 96.88 163 VAL A C 1
ATOM 1268 O O . VAL A 1 163 ? -3.278 0.739 -17.542 1.00 96.88 163 VAL A O 1
ATOM 1271 N N . PRO A 1 164 ? -1.052 0.735 -17.910 1.00 96.56 164 PRO A N 1
ATOM 1272 C CA . PRO A 1 164 ? -0.951 -0.717 -18.031 1.00 96.56 164 PRO A CA 1
ATOM 1273 C C . PRO A 1 164 ? -1.517 -1.449 -16.811 1.00 96.56 164 PRO A C 1
ATOM 1275 O O . PRO A 1 164 ? -1.284 -1.057 -15.666 1.00 96.56 164 PRO A O 1
ATOM 1278 N N . LEU A 1 165 ? -2.242 -2.541 -17.058 1.00 95.56 165 LEU A N 1
ATOM 1279 C CA . LEU A 1 165 ? -2.849 -3.338 -15.996 1.00 95.56 165 LEU A CA 1
ATOM 1280 C C . LEU A 1 165 ? -2.551 -4.824 -16.153 1.00 95.56 165 LEU A C 1
ATOM 1282 O O . LEU A 1 165 ? -2.534 -5.355 -17.266 1.00 95.56 165 LEU A O 1
ATOM 1286 N N . VAL A 1 166 ? -2.419 -5.504 -15.019 1.00 96.38 166 VAL A N 1
ATOM 1287 C CA . VAL A 1 166 ? -2.361 -6.965 -14.928 1.00 96.38 166 VAL A CA 1
ATOM 1288 C C . VAL A 1 166 ? -3.673 -7.463 -14.332 1.00 96.38 166 VAL A C 1
ATOM 1290 O O . VAL A 1 166 ? -4.078 -7.043 -13.248 1.00 96.38 166 VAL A O 1
ATOM 1293 N N . ARG A 1 167 ? -4.373 -8.352 -15.043 1.00 96.81 167 ARG A N 1
ATOM 1294 C CA . ARG A 1 167 ? -5.592 -8.982 -14.517 1.00 96.81 167 ARG A CA 1
ATOM 1295 C C . ARG A 1 167 ? -5.216 -10.134 -13.597 1.00 96.81 167 ARG A C 1
ATOM 1297 O O . ARG A 1 167 ? -4.498 -11.038 -14.015 1.00 96.81 167 ARG A O 1
ATOM 1304 N N . VAL A 1 168 ? -5.748 -10.123 -12.384 1.00 96.00 168 VAL A N 1
ATOM 1305 C CA . VAL A 1 168 ? -5.521 -11.157 -11.376 1.00 96.00 168 VAL A CA 1
ATOM 1306 C C . VAL A 1 168 ? -6.798 -11.974 -11.227 1.00 96.00 168 VAL A C 1
ATOM 1308 O O . VAL A 1 168 ? -7.851 -11.437 -10.892 1.00 96.00 168 VAL A O 1
ATOM 1311 N N . GLN A 1 169 ? -6.706 -13.281 -11.481 1.00 95.12 169 GLN A N 1
ATOM 1312 C CA . GLN A 1 169 ? -7.837 -14.215 -11.414 1.00 95.12 169 GLN A CA 1
ATOM 1313 C C . GLN A 1 169 ? -8.149 -14.626 -9.968 1.00 95.12 169 GLN A C 1
ATOM 1315 O O . GLN A 1 169 ? -8.140 -15.803 -9.617 1.00 95.12 169 GLN A O 1
ATOM 1320 N N . TYR A 1 170 ? -8.383 -13.633 -9.115 1.00 94.50 170 TYR A N 1
ATOM 1321 C CA . TYR A 1 170 ? -8.643 -13.788 -7.689 1.00 94.50 170 TYR A CA 1
ATOM 1322 C C . TYR A 1 170 ? -9.597 -12.681 -7.220 1.00 94.50 170 TYR A C 1
ATOM 1324 O O . TYR A 1 170 ? -9.636 -11.610 -7.828 1.00 94.50 170 TYR A O 1
ATOM 1332 N N . ASN A 1 171 ? -10.366 -12.933 -6.160 1.00 94.38 171 ASN A N 1
ATOM 1333 C CA . ASN A 1 171 ? -11.155 -11.902 -5.477 1.00 94.38 171 ASN A CA 1
ATOM 1334 C C . ASN A 1 171 ? -10.377 -11.469 -4.238 1.00 94.38 171 ASN A C 1
ATOM 1336 O O . ASN A 1 171 ? -10.078 -12.309 -3.389 1.00 94.38 171 ASN A O 1
ATOM 1340 N N . LEU A 1 172 ? -10.036 -10.188 -4.136 1.00 93.06 172 LEU A N 1
ATOM 1341 C CA . LEU A 1 172 ? -9.288 -9.680 -2.990 1.00 93.06 172 LEU A CA 1
ATOM 1342 C C . LEU A 1 172 ? -10.185 -9.547 -1.752 1.00 93.06 172 LEU A C 1
ATOM 1344 O O . LEU A 1 172 ? -9.778 -9.857 -0.632 1.00 93.06 172 LEU A O 1
ATOM 1348 N N . CYS A 1 173 ? -11.421 -9.105 -1.956 1.00 90.94 173 CYS A N 1
ATOM 1349 C CA . CYS A 1 173 ? -12.415 -8.917 -0.921 1.00 90.94 173 CYS A CA 1
ATOM 1350 C C . CYS A 1 173 ? -13.194 -10.203 -0.644 1.00 90.94 173 CYS A C 1
ATOM 1352 O O . CYS A 1 173 ? -13.511 -11.008 -1.522 1.00 90.94 173 CYS A O 1
ATOM 1354 N N . ARG A 1 174 ? -13.575 -10.365 0.623 1.00 84.38 174 ARG A N 1
ATOM 1355 C CA . ARG A 1 174 ? -14.582 -11.346 1.036 1.00 84.38 174 ARG A CA 1
ATOM 1356 C C . ARG A 1 174 ? -15.956 -10.691 0.984 1.00 84.38 174 ARG A C 1
ATOM 1358 O O . ARG A 1 174 ? -16.073 -9.495 1.235 1.00 84.38 174 ARG A O 1
ATOM 1365 N N . SER A 1 175 ? -16.998 -11.475 0.711 1.00 78.50 175 SER A N 1
ATOM 1366 C CA . SER A 1 175 ? -18.374 -10.972 0.747 1.00 78.50 175 SER A CA 1
ATOM 1367 C C . SER A 1 175 ? -18.673 -10.325 2.099 1.00 78.50 175 SER A C 1
ATOM 1369 O O . SER A 1 175 ? -18.474 -10.954 3.144 1.00 78.50 175 SER A O 1
ATOM 1371 N N . PHE A 1 176 ? -19.155 -9.082 2.060 1.00 70.75 176 PHE A N 1
ATOM 1372 C CA . PHE A 1 176 ? -19.505 -8.318 3.249 1.00 70.75 176 PHE A CA 1
ATOM 1373 C C . PHE A 1 176 ? -20.533 -9.081 4.092 1.00 70.75 176 PHE A C 1
ATOM 1375 O O . PHE A 1 176 ? -21.576 -9.516 3.598 1.00 70.75 176 PHE A O 1
ATOM 1382 N N . LYS A 1 177 ? -20.244 -9.249 5.384 1.00 74.38 177 LYS A N 1
ATOM 1383 C CA . LYS A 1 177 ? -21.194 -9.779 6.366 1.00 74.38 177 LYS A CA 1
ATOM 1384 C C . LYS A 1 177 ? -21.502 -8.662 7.351 1.00 74.38 177 LYS A C 1
ATOM 1386 O O . LYS A 1 177 ? -20.587 -8.115 7.948 1.00 74.38 177 LYS A O 1
ATOM 1391 N N . HIS A 1 178 ? -22.785 -8.379 7.573 1.00 62.75 178 HIS A N 1
ATOM 1392 C CA . HIS A 1 178 ? -23.283 -7.257 8.388 1.00 62.75 178 HIS A CA 1
ATOM 1393 C C . HIS A 1 178 ? -22.711 -7.164 9.824 1.00 62.75 178 HIS A C 1
ATOM 1395 O O . HIS A 1 178 ? -22.824 -6.131 10.467 1.00 62.75 178 HIS A O 1
ATOM 1401 N N . GLN A 1 179 ? -22.087 -8.229 10.336 1.00 64.25 179 GLN A N 1
ATOM 1402 C CA . GLN A 1 179 ? -21.492 -8.299 11.678 1.00 64.25 179 GLN A CA 1
ATOM 1403 C C . GLN A 1 179 ? -19.960 -8.155 11.688 1.00 64.25 179 GLN A C 1
ATOM 1405 O O . GLN A 1 179 ? -19.324 -8.389 12.713 1.00 64.25 179 GLN A O 1
ATOM 1410 N N . MET A 1 180 ? -19.341 -7.827 10.554 1.00 75.44 180 MET A N 1
ATOM 1411 C CA . MET A 1 180 ? -17.893 -7.676 10.456 1.00 75.44 180 MET A CA 1
ATOM 1412 C C . MET A 1 180 ? -17.454 -6.306 11.009 1.00 75.44 180 MET A C 1
ATOM 1414 O O . MET A 1 180 ? -17.872 -5.284 10.469 1.00 75.44 180 MET A O 1
ATOM 1418 N N . PRO A 1 181 ? -16.612 -6.249 12.062 1.00 82.94 181 PRO A N 1
ATOM 1419 C CA . PRO A 1 181 ? -16.188 -4.981 12.652 1.00 82.94 181 PRO A CA 1
ATOM 1420 C C . PRO A 1 181 ? -15.201 -4.267 11.722 1.00 82.94 181 PRO A C 1
ATOM 1422 O O . PRO A 1 181 ? -14.108 -4.770 11.477 1.00 82.94 181 PRO A O 1
ATOM 1425 N N . LEU A 1 182 ? -15.589 -3.108 11.187 1.00 90.06 182 LEU A N 1
ATOM 1426 C CA . LEU A 1 182 ? -14.681 -2.246 10.427 1.00 90.06 182 LEU A CA 1
ATOM 1427 C C . LEU A 1 182 ? -13.708 -1.533 11.372 1.00 90.06 182 LEU A C 1
ATOM 1429 O O . LEU A 1 182 ? -14.056 -1.204 12.508 1.00 90.06 182 LEU A O 1
ATOM 1433 N N . SER A 1 183 ? -12.490 -1.280 10.897 1.00 92.25 183 SER A N 1
ATOM 1434 C CA . SER A 1 183 ? -11.507 -0.494 11.639 1.00 92.25 183 SER A CA 1
ATOM 1435 C C . SER A 1 183 ? -11.964 0.960 11.746 1.00 92.25 183 SER A C 1
ATOM 1437 O O . SER A 1 183 ? -12.269 1.603 10.745 1.00 92.25 183 SER A O 1
ATOM 1439 N N . SER A 1 184 ? -12.005 1.482 12.970 1.00 92.06 184 SER A N 1
ATOM 1440 C CA . SER A 1 184 ? -12.355 2.875 13.247 1.00 92.06 184 SER A CA 1
ATOM 1441 C C . SER A 1 184 ? -11.122 3.787 13.221 1.00 92.06 184 SER A C 1
ATOM 1443 O O . SER A 1 184 ? -10.032 3.323 13.568 1.00 92.06 184 SER A O 1
ATOM 1445 N N . PRO A 1 185 ? -11.279 5.088 12.919 1.00 93.25 185 PRO A N 1
ATOM 1446 C CA . PRO A 1 185 ? -10.190 6.058 13.001 1.00 93.25 185 PRO A CA 1
ATOM 1447 C C . PRO A 1 185 ? -9.480 6.046 14.362 1.00 93.25 185 PRO A C 1
ATOM 1449 O O . PRO A 1 185 ? -10.114 6.050 15.421 1.00 93.25 185 PRO A O 1
ATOM 1452 N N . LEU A 1 186 ? -8.148 6.054 14.336 1.00 91.12 186 LEU A N 1
ATOM 1453 C CA . LEU A 1 186 ? -7.301 6.093 15.521 1.00 91.12 186 LEU A CA 1
ATOM 1454 C C . LEU A 1 186 ? -6.975 7.530 15.918 1.00 91.12 186 LEU A C 1
ATOM 1456 O O . LEU A 1 186 ? -6.524 8.353 15.115 1.00 91.12 186 LEU A O 1
ATOM 1460 N N . LYS A 1 187 ? -7.077 7.807 17.220 1.00 88.69 187 LYS A N 1
ATOM 1461 C CA . LYS A 1 187 ? -6.453 8.995 17.799 1.00 88.69 187 LYS A CA 1
ATOM 1462 C C . LYS A 1 187 ? -4.945 8.767 17.876 1.00 88.69 187 LYS A C 1
ATOM 1464 O O . LYS A 1 187 ? -4.469 8.002 18.711 1.00 88.69 187 LYS A O 1
ATOM 1469 N N . ILE A 1 188 ? -4.199 9.441 17.006 1.00 87.19 188 ILE A N 1
ATOM 1470 C CA . ILE A 1 188 ? -2.740 9.336 16.983 1.00 87.19 188 ILE A CA 1
ATOM 1471 C C . ILE A 1 188 ? -2.144 10.049 18.195 1.00 87.19 188 ILE A C 1
ATOM 1473 O O . ILE A 1 188 ? -2.349 11.248 18.389 1.00 87.19 188 ILE A O 1
ATOM 1477 N N . THR A 1 189 ? -1.380 9.298 18.984 1.00 84.19 189 THR A N 1
ATOM 1478 C CA . THR A 1 189 ? -0.528 9.835 20.045 1.00 84.19 189 THR A CA 1
ATOM 1479 C C . THR A 1 189 ? 0.888 9.970 19.505 1.00 84.19 189 THR A C 1
ATOM 1481 O O . THR A 1 189 ? 1.450 9.011 18.972 1.00 84.19 189 THR A O 1
ATOM 1484 N N . TYR A 1 190 ? 1.446 11.166 19.646 1.00 87.12 190 TYR A N 1
ATOM 1485 C CA . TYR A 1 190 ? 2.814 11.480 19.258 1.00 87.12 190 TYR A CA 1
ATOM 1486 C C . TYR A 1 190 ? 3.711 11.474 20.490 1.00 87.12 190 TYR A C 1
ATOM 1488 O O . TYR A 1 190 ? 3.300 11.935 21.557 1.00 87.12 190 TYR A O 1
ATOM 1496 N N . HIS A 1 191 ? 4.931 10.967 20.338 1.00 87.75 191 HIS A N 1
ATOM 1497 C CA . HIS A 1 191 ? 5.943 11.074 21.378 1.00 87.75 191 HIS A CA 1
ATOM 1498 C C . HIS A 1 191 ? 6.404 12.530 21.530 1.00 87.75 191 HIS A C 1
ATOM 1500 O O . HIS A 1 191 ? 6.429 13.312 20.570 1.00 87.75 191 HIS A O 1
ATOM 1506 N N . SER A 1 192 ? 6.761 12.914 22.756 1.00 89.19 192 SER A N 1
ATOM 1507 C CA . SER A 1 192 ? 7.484 14.168 22.965 1.00 89.19 192 SER A CA 1
ATOM 1508 C C . SER A 1 192 ? 8.889 14.070 22.349 1.00 89.19 192 SER A C 1
ATOM 1510 O O . SER A 1 192 ? 9.392 12.958 22.164 1.00 89.19 192 SER A O 1
ATOM 1512 N N . PRO A 1 193 ? 9.553 15.196 22.034 1.00 87.50 193 PRO A N 1
ATOM 1513 C CA . PRO A 1 193 ? 10.931 15.166 21.543 1.00 87.50 193 PRO A CA 1
ATOM 1514 C C . PRO A 1 193 ? 11.873 14.358 22.449 1.00 87.50 193 PRO A C 1
ATOM 1516 O O . PRO A 1 193 ? 12.690 13.587 21.960 1.00 87.50 193 PRO A O 1
ATOM 1519 N N . GLU A 1 194 ? 11.720 14.465 23.770 1.00 90.31 194 GLU A N 1
ATOM 1520 C CA . GLU A 1 194 ? 12.542 13.753 24.756 1.00 90.31 194 GLU A CA 1
ATOM 1521 C C . GLU A 1 194 ? 12.285 12.243 24.724 1.00 90.31 194 GLU A C 1
ATOM 1523 O O . GLU A 1 194 ? 13.219 11.448 24.826 1.00 90.31 194 GLU A O 1
ATOM 1528 N N . GLN A 1 195 ? 11.025 11.836 24.552 1.00 87.44 195 GLN A N 1
ATOM 1529 C CA . GLN A 1 195 ? 10.658 10.432 24.380 1.00 87.44 195 GLN A CA 1
ATOM 1530 C C . GLN A 1 195 ? 11.215 9.866 23.072 1.00 87.44 195 GLN A C 1
ATOM 1532 O O . GLN A 1 195 ? 11.748 8.762 23.082 1.00 87.44 195 GLN A O 1
ATOM 1537 N N . GLU A 1 196 ? 11.148 10.612 21.963 1.00 87.12 196 GLU A N 1
ATOM 1538 C CA . GLU A 1 196 ? 11.746 10.181 20.692 1.00 87.12 196 GLU A CA 1
ATOM 1539 C C . GLU A 1 196 ? 13.263 10.021 20.797 1.00 87.12 196 GLU A C 1
ATOM 1541 O O . GLU A 1 196 ? 13.794 9.045 20.281 1.00 87.12 196 GLU A O 1
ATOM 1546 N N . ILE A 1 197 ? 13.950 10.921 21.505 1.00 85.00 197 ILE A N 1
ATOM 1547 C CA . ILE A 1 197 ? 15.393 10.798 21.768 1.00 85.00 197 ILE A CA 1
ATOM 1548 C C . ILE A 1 197 ? 15.687 9.572 22.643 1.00 85.00 197 ILE A C 1
ATOM 1550 O O . ILE A 1 197 ? 16.669 8.877 22.416 1.00 85.00 197 ILE A O 1
ATOM 1554 N N . THR A 1 198 ? 14.842 9.299 23.640 1.00 86.88 198 THR A N 1
ATOM 1555 C CA . THR A 1 198 ? 15.051 8.188 24.584 1.00 86.88 198 THR A CA 1
ATOM 1556 C C . THR A 1 198 ? 14.799 6.823 23.943 1.00 86.88 198 THR A C 1
ATOM 1558 O O . THR A 1 198 ? 15.493 5.860 24.256 1.00 86.88 198 THR A O 1
ATOM 1561 N N . TYR A 1 199 ? 13.781 6.718 23.088 1.00 84.94 199 TYR A N 1
ATOM 1562 C CA . TYR A 1 199 ? 13.370 5.460 22.457 1.00 84.94 199 TYR A CA 1
ATOM 1563 C C . TYR A 1 199 ? 13.981 5.244 21.071 1.00 84.94 199 TYR A C 1
ATOM 1565 O O . TYR A 1 199 ? 13.987 4.116 20.576 1.00 84.94 199 TYR A O 1
ATOM 1573 N N . GLY A 1 200 ? 14.451 6.314 20.433 1.00 76.56 200 GLY A N 1
ATOM 1574 C CA . GLY A 1 200 ? 15.072 6.272 19.122 1.00 76.56 200 GLY A CA 1
ATOM 1575 C C . GLY A 1 200 ? 16.439 5.590 19.130 1.00 76.56 200 GLY A C 1
ATOM 1576 O O . GLY A 1 200 ? 17.058 5.423 20.181 1.00 76.56 200 GLY A O 1
ATOM 1577 N N . PRO A 1 201 ? 16.920 5.170 17.949 1.00 68.00 201 PRO A N 1
ATOM 1578 C CA . PRO A 1 201 ? 18.275 4.657 17.814 1.00 68.00 201 PRO A CA 1
ATOM 1579 C C . PRO A 1 201 ? 19.273 5.771 18.169 1.00 68.00 201 PRO A C 1
ATOM 1581 O O . PRO A 1 201 ? 19.233 6.843 17.562 1.00 68.00 201 PRO A O 1
ATOM 1584 N N . GLY A 1 202 ? 20.106 5.514 19.183 1.00 56.25 202 GLY A N 1
ATOM 1585 C CA . GLY A 1 202 ? 21.207 6.392 19.596 1.00 56.25 202 GLY A CA 1
ATOM 1586 C C . GLY A 1 202 ? 22.389 6.375 18.639 1.00 56.25 202 GLY A C 1
ATOM 1587 O O . GLY A 1 202 ? 22.528 5.390 17.878 1.00 56.25 202 GLY A O 1
#

InterPro domains:
  IPR003694 NAD(+) synthetase [PTHR23090] (32-201)
  IPR036526 Carbon-nitrogen hydrolase superfamily [G3DSA:3.60.110.10] (25-175)
  IPR036526 Carbon-nitrogen hydrolase superfamily [SSF56317] (47-155)

Radius of gyration: 18.31 Å; chains: 1; bounding box: 46×40×46 Å

pLDDT: mean 87.29, std 8.51, range [56.25, 97.69]

Organism: NCBI:txid261450

Secondary structure (DSSP, 8-state):
-HHHHHHHHHHHHHSSTTTT----------S--SSS--SS-EEE-TTS-EEEEEEGGGGGSSS-HHHHHHHTT--EEEEE--PPP-TTHHHHHHHHHHHHGGG-EEEETTTEEEETTEEEEE--SS--SS---------HHHHHHHHHT-HHHHHHHHTPPPPPEEE-SS--SPPP-TT--PPPPP-PPPPPHHHHHHHS--

Sequence (202 aa):
MVHHSWECLKEILVGDWTDGILCSIGMPVINGSEYVHFGYGYMKFNDNVRVAAEVCEELFVPVPPHTELSLNCVQVFMNASKSHHQLRKLDIRLSAFRTICHRLILVDECCCVVINEDVVAKGSQFFVKDVEVVVAQVDLDTVDSLRGSISSFQEQASAAAVVPLVRVQYNLCRSFKHQMPLSSPLKITYHSPEQEITYGPG

Foldseek 3Di:
DQVVVVVVVVVVVVDCPCPQHDDDDDDDDDPDDPPDDDDDFWEAEPQRAIEDEAEACLLVDPDHPCVQVVLVVHAEYEYEHDDADDQPVVVVVLVSVLVSQCQHWYHYPQWWTAHNSFTLWHDDPFDDDPDDHIDFADDSVVSVVVCVVDPVSNVSSVVGDDGDYDYDHHDSDDPDDPPDDGRDGDDDDDDDSVRCVVRPDD